Protein AF-A0A0C3QCG3-F1 (afdb_monomer)

Mean predicted aligned error: 10.26 Å

InterPro domains:
  IPR019510 A-kinase anchor protein 7-like, phosphoesterase domain [PF10469] (28-187)

Nearest PDB structures (foldseek):
  8tly-assembly2_B  TM=8.137E-01  e=2.589E-08  Homo sapiens
  8tly-assembly1_A  TM=7.306E-01  e=8.515E-08  Homo sapiens
  8tuk-assembly1_A  TM=8.063E-01  e=7.631E-07  Alvinella pompejana
  4qak-assembly1_A  TM=5.808E-01  e=2.080E-02  Escherichia coli K-12
  1s62-assembly1_A  TM=2.679E-01  e=7.057E+00  Escherichia coli

Radius of gyration: 29.1 Å; Cα contacts (8 Å, |Δi|>4): 253; chains: 1; bounding box: 44×45×121 Å

Structure (mmCIF, N/CA/C/O backbone):
data_AF-A0A0C3QCG3-F1
#
_entry.id   AF-A0A0C3QCG3-F1
#
loop_
_atom_site.group_PDB
_atom_site.id
_atom_site.type_symbol
_atom_site.label_atom_id
_atom_site.label_alt_id
_atom_site.label_comp_id
_atom_site.label_asym_id
_atom_site.label_entity_id
_atom_site.label_seq_id
_atom_site.pdbx_PDB_ins_code
_atom_site.Cartn_x
_atom_site.Cartn_y
_atom_site.Cartn_z
_atom_site.occupancy
_atom_site.B_iso_or_equiv
_atom_site.auth_seq_id
_atom_site.auth_comp_id
_atom_site.auth_asym_id
_atom_site.auth_atom_id
_atom_site.pdbx_PDB_model_num
ATOM 1 N N . THR A 1 1 ? -21.045 29.963 94.485 1.00 40.69 1 THR A N 1
ATOM 2 C CA . THR A 1 1 ? -21.169 30.897 93.345 1.00 40.69 1 THR A CA 1
ATOM 3 C C . THR A 1 1 ? -20.518 30.220 92.154 1.00 40.69 1 THR A C 1
ATOM 5 O O . THR A 1 1 ? -19.392 29.776 92.278 1.00 40.69 1 THR A O 1
ATOM 8 N N . SER A 1 2 ? -21.310 29.769 91.179 1.00 40.09 2 SER A N 1
ATOM 9 C CA . SER A 1 2 ? -21.551 30.493 89.913 1.00 40.09 2 SER A CA 1
ATOM 10 C C . SER A 1 2 ? -20.241 30.704 89.133 1.00 40.09 2 SER A C 1
ATOM 12 O O . SER A 1 2 ? -19.335 31.330 89.662 1.00 40.09 2 SER A O 1
ATOM 14 N N . GLY A 1 3 ? -20.048 30.219 87.911 1.00 34.34 3 GLY A N 1
ATOM 15 C CA . GLY A 1 3 ? -20.981 29.604 86.981 1.00 34.34 3 GLY A CA 1
ATOM 16 C C . GLY A 1 3 ? -20.254 29.142 85.715 1.00 34.34 3 GLY A C 1
ATOM 17 O O . GLY A 1 3 ? -19.099 29.492 85.473 1.00 34.34 3 GLY A O 1
ATOM 18 N N . SER A 1 4 ? -20.964 28.329 84.940 1.00 44.16 4 SER A N 1
ATOM 19 C CA . SER A 1 4 ? -20.614 27.852 83.606 1.00 44.16 4 SER A CA 1
ATOM 20 C C . SER A 1 4 ? -20.342 28.996 82.624 1.00 44.16 4 SER A C 1
ATOM 22 O O . SER A 1 4 ? -21.014 30.027 82.663 1.00 44.16 4 SER A O 1
ATOM 24 N N . ARG A 1 5 ? -19.426 28.776 81.675 1.00 39.00 5 ARG A N 1
ATOM 25 C CA . ARG A 1 5 ? -19.416 29.490 80.392 1.00 39.00 5 ARG A CA 1
ATOM 26 C C . ARG A 1 5 ? -19.288 28.494 79.250 1.00 39.00 5 ARG A C 1
ATOM 28 O O . ARG A 1 5 ? -18.280 27.811 79.116 1.00 39.00 5 ARG A O 1
ATOM 35 N N . GLU A 1 6 ? -20.353 28.454 78.466 1.00 40.22 6 GLU A N 1
ATOM 36 C CA . GLU A 1 6 ? -20.470 27.820 77.163 1.00 40.22 6 GLU A CA 1
ATOM 37 C C . GLU A 1 6 ? -20.230 28.860 76.057 1.00 40.22 6 GLU A C 1
ATOM 39 O O . GLU A 1 6 ? -20.550 30.037 76.224 1.00 40.22 6 GLU A O 1
ATOM 44 N N . ALA A 1 7 ? -19.731 28.342 74.933 1.00 43.06 7 ALA A N 1
ATOM 45 C CA . ALA A 1 7 ? -19.898 28.783 73.548 1.00 43.06 7 ALA A CA 1
ATOM 46 C C . ALA A 1 7 ? -19.377 30.163 73.094 1.00 43.06 7 ALA A C 1
ATOM 48 O O . ALA A 1 7 ? -19.953 31.205 73.394 1.00 43.06 7 ALA A O 1
ATOM 49 N N . THR A 1 8 ? -18.406 30.143 72.168 1.00 35.94 8 THR A N 1
ATOM 50 C CA . THR A 1 8 ? -18.450 30.979 70.948 1.00 35.94 8 THR A CA 1
ATOM 51 C C . THR A 1 8 ? -17.684 30.298 69.789 1.00 35.94 8 THR A C 1
ATOM 53 O O . THR A 1 8 ? -16.463 30.215 69.811 1.00 35.94 8 THR A O 1
ATOM 56 N N . THR A 1 9 ? -18.459 29.755 68.843 1.00 36.94 9 THR A N 1
ATOM 57 C CA . THR A 1 9 ? -18.320 29.739 67.363 1.00 36.94 9 THR A CA 1
ATOM 58 C C . THR A 1 9 ? -16.957 29.472 66.682 1.00 36.94 9 THR A C 1
ATOM 60 O O . THR A 1 9 ? -16.048 30.288 66.811 1.00 36.94 9 THR A O 1
ATOM 63 N N . PRO A 1 10 ? -16.836 28.440 65.815 1.00 39.56 10 PRO A N 1
ATOM 64 C CA . PRO A 1 10 ? -15.807 28.379 64.778 1.00 39.56 10 PRO A CA 1
ATOM 65 C C . PRO A 1 10 ? -16.270 29.022 63.458 1.00 39.56 10 PRO A C 1
ATOM 67 O O . PRO A 1 10 ? -17.422 28.884 63.046 1.00 39.56 10 PRO A O 1
ATOM 70 N N . SER A 1 11 ? -15.331 29.725 62.828 1.00 40.41 11 SER A N 1
ATOM 71 C CA . SER A 1 11 ? -15.446 30.478 61.580 1.00 40.41 11 SER A CA 1
ATOM 72 C C . SER A 1 11 ? -15.878 29.653 60.366 1.00 40.41 11 SER A C 1
ATOM 74 O O . SER A 1 11 ? -15.433 28.529 60.148 1.00 40.41 11 SER A O 1
ATOM 76 N N . GLU A 1 12 ? -16.695 30.297 59.540 1.00 47.44 12 GLU A N 1
ATOM 77 C CA . GLU A 1 12 ? -17.121 29.905 58.201 1.00 47.44 12 GLU A CA 1
ATOM 78 C C . GLU A 1 12 ? -15.958 30.101 57.207 1.00 47.44 12 GLU A C 1
ATOM 80 O O . GLU A 1 12 ? -15.736 31.192 56.683 1.00 47.44 12 GLU A O 1
ATOM 85 N N . GLU A 1 13 ? -15.163 29.051 56.978 1.00 43.03 13 GLU A N 1
ATOM 86 C CA . GLU A 1 13 ? -14.217 28.999 55.858 1.00 43.03 13 GLU A CA 1
ATOM 87 C C . GLU A 1 13 ? -14.967 28.622 54.576 1.00 43.03 13 GLU A C 1
ATOM 89 O O . GLU A 1 13 ? -15.302 27.463 54.324 1.00 43.03 13 GLU A O 1
ATOM 94 N N . ALA A 1 14 ? -15.220 29.634 53.748 1.00 41.47 14 ALA A N 1
ATOM 95 C CA . ALA A 1 14 ? -15.659 29.474 52.374 1.00 41.47 14 ALA A CA 1
ATOM 96 C C . ALA A 1 14 ? -14.600 28.694 51.571 1.00 41.47 14 ALA A C 1
ATOM 98 O O . ALA A 1 14 ? -13.576 29.236 51.152 1.00 41.47 14 ALA A O 1
ATOM 99 N N . GLN A 1 15 ? -14.856 27.405 51.340 1.00 43.69 15 GLN A N 1
ATOM 100 C CA . GLN A 1 15 ? -14.102 26.597 50.388 1.00 43.69 15 GLN A CA 1
ATOM 101 C C . GLN A 1 15 ? -14.408 27.070 48.961 1.00 43.69 15 GLN A C 1
ATOM 103 O O . GLN A 1 15 ? -15.430 26.726 48.369 1.00 43.69 15 GLN A O 1
ATOM 108 N N . LEU A 1 16 ? -13.492 27.857 48.398 1.00 42.12 16 LEU A N 1
ATOM 109 C CA . LEU A 1 16 ? -13.396 28.108 46.962 1.00 42.12 16 LEU A CA 1
ATOM 110 C C . LEU A 1 16 ? -13.137 26.773 46.243 1.00 42.12 16 LEU A C 1
ATOM 112 O O . LEU A 1 16 ? -12.014 26.269 46.232 1.00 42.12 16 LEU A O 1
ATOM 116 N N . GLN A 1 17 ? -14.177 26.189 45.643 1.00 43.94 17 GLN A N 1
ATOM 117 C CA . GLN A 1 17 ? -14.027 25.094 44.684 1.00 43.94 17 GLN A CA 1
ATOM 118 C C . GLN A 1 17 ? -13.246 25.604 43.469 1.00 43.94 17 GLN A C 1
ATOM 120 O O . GLN A 1 17 ? -13.729 26.438 42.702 1.00 43.94 17 GLN A O 1
ATOM 125 N N . ALA A 1 18 ? -12.025 25.100 43.297 1.00 50.41 18 ALA A N 1
ATOM 126 C CA . ALA A 1 18 ? -11.271 25.287 42.068 1.00 50.41 18 ALA A CA 1
ATOM 127 C C . ALA A 1 18 ? -12.040 24.659 40.885 1.00 50.41 18 ALA A C 1
ATOM 129 O O . ALA A 1 18 ? -12.606 23.571 41.043 1.00 50.41 18 ALA A O 1
ATOM 130 N N . PRO A 1 19 ? -12.070 25.305 39.704 1.00 49.41 19 PRO A N 1
ATOM 131 C CA . PRO A 1 19 ? -12.713 24.740 38.527 1.00 49.41 19 PRO A CA 1
ATOM 132 C C . PRO A 1 19 ? -12.048 23.410 38.167 1.00 49.41 19 PRO A C 1
ATOM 134 O O . PRO A 1 19 ? -10.821 23.307 38.104 1.00 49.41 19 PRO A O 1
ATOM 137 N N . SER A 1 20 ? -12.869 22.380 37.954 1.00 47.97 20 SER A N 1
ATOM 138 C CA . SER A 1 20 ? -12.399 21.071 37.511 1.00 47.97 20 SER A CA 1
ATOM 139 C C . SER A 1 20 ? -11.577 21.215 36.223 1.00 47.97 20 SER A C 1
ATOM 141 O O . SER A 1 20 ? -11.945 22.014 35.356 1.00 47.97 20 SER A O 1
ATOM 143 N N . PRO A 1 21 ? -10.469 20.466 36.073 1.00 59.53 21 PRO A N 1
ATOM 144 C CA . PRO A 1 21 ? -9.679 20.506 34.852 1.00 59.53 21 PRO A CA 1
ATOM 145 C C . PRO A 1 21 ? -10.558 20.131 33.646 1.00 59.53 21 PRO A C 1
ATOM 147 O O . PRO A 1 21 ? -11.439 19.274 33.782 1.00 59.53 21 PRO A O 1
ATOM 150 N N . PRO A 1 22 ? -10.348 20.756 32.472 1.00 57.50 22 PRO A N 1
ATOM 151 C CA . PRO A 1 22 ? -11.114 20.439 31.276 1.00 57.50 22 PRO A CA 1
ATOM 152 C C . PRO A 1 22 ? -10.993 18.945 30.978 1.00 57.50 22 PRO A C 1
ATOM 154 O O . PRO A 1 22 ? -9.891 18.393 30.988 1.00 57.50 22 PRO A O 1
ATOM 157 N N . ALA A 1 23 ? -12.137 18.296 30.748 1.00 56.62 23 ALA A N 1
ATOM 158 C CA . ALA A 1 23 ? -12.196 16.882 30.414 1.00 56.62 23 ALA A CA 1
ATOM 159 C C . ALA A 1 23 ? -11.268 16.609 29.225 1.00 56.62 23 ALA A C 1
ATOM 161 O O . ALA A 1 23 ? -11.455 17.158 28.137 1.00 56.62 23 ALA A O 1
ATOM 162 N N . THR A 1 24 ? -10.242 15.787 29.447 1.00 56.19 24 THR A N 1
ATOM 163 C CA . THR A 1 24 ? -9.362 15.315 28.382 1.00 56.19 24 THR A CA 1
ATOM 164 C C . THR A 1 24 ? -10.242 14.690 27.300 1.00 56.19 24 THR A C 1
ATOM 166 O O . THR A 1 24 ? -11.077 13.846 27.642 1.00 56.19 24 THR A O 1
ATOM 169 N N . PRO A 1 25 ? -10.102 15.077 26.018 1.00 60.16 25 PRO A N 1
ATOM 170 C CA . PRO A 1 25 ? -10.882 14.455 24.959 1.00 60.16 25 PRO A CA 1
ATOM 171 C C . PRO A 1 25 ? -10.676 12.934 25.018 1.00 60.16 25 PRO A C 1
ATOM 173 O O . PRO A 1 25 ? -9.547 12.487 25.262 1.00 60.16 25 PRO A O 1
ATOM 176 N N . PRO A 1 26 ? -11.744 12.134 24.853 1.00 61.47 26 PRO A N 1
ATOM 177 C CA . PRO A 1 26 ? -11.656 10.688 24.987 1.00 61.47 26 PRO A CA 1
ATOM 178 C C . PRO A 1 26 ? -10.590 10.151 24.030 1.00 61.47 26 PRO A C 1
ATOM 180 O O . PRO A 1 26 ? -10.603 10.442 22.830 1.00 61.47 26 PRO A O 1
ATOM 183 N N . LYS A 1 27 ? -9.623 9.405 24.578 1.00 78.81 27 LYS A N 1
ATOM 184 C CA . LYS A 1 27 ? -8.594 8.742 23.776 1.00 78.81 27 LYS A CA 1
ATOM 185 C C . LYS A 1 27 ? -9.286 7.707 22.901 1.00 78.81 27 LYS A C 1
ATOM 187 O O . LYS A 1 27 ? -9.839 6.749 23.427 1.00 78.81 27 LYS A O 1
ATOM 192 N N . LYS A 1 28 ? -9.210 7.904 21.588 1.00 89.31 28 LYS A N 1
ATOM 193 C CA . LYS A 1 28 ? -9.639 6.917 20.598 1.00 89.31 28 LYS A CA 1
ATOM 194 C C . LYS A 1 28 ? -8.962 5.575 20.870 1.00 89.31 28 LYS A C 1
ATOM 196 O O . LYS A 1 28 ? -7.750 5.525 21.091 1.00 89.31 28 LYS A O 1
ATOM 201 N N . THR A 1 29 ? -9.743 4.506 20.864 1.00 94.19 29 THR A N 1
ATOM 202 C CA . THR A 1 29 ? -9.302 3.146 21.185 1.00 94.19 29 THR A CA 1
ATOM 203 C C . THR A 1 29 ? -9.235 2.267 19.938 1.00 94.19 29 THR A C 1
ATOM 205 O O . THR A 1 29 ? -9.851 2.552 18.911 1.00 94.19 29 THR A O 1
ATOM 208 N N . VAL A 1 30 ? -8.487 1.163 20.031 1.00 95.12 30 VAL A N 1
ATOM 209 C CA . VAL A 1 30 ? -8.435 0.136 18.976 1.00 95.12 30 VAL A CA 1
ATOM 210 C C . VAL A 1 30 ? -9.816 -0.488 18.756 1.00 95.12 30 VAL A C 1
ATOM 212 O O . VAL A 1 30 ? -10.204 -0.711 17.614 1.00 95.12 30 VAL A O 1
ATOM 215 N N . THR A 1 31 ? -10.576 -0.713 19.831 1.00 96.62 31 THR A N 1
ATOM 216 C CA . THR A 1 31 ? -11.937 -1.261 19.765 1.00 96.62 31 THR A CA 1
ATOM 217 C C . THR A 1 31 ? -12.860 -0.371 18.939 1.00 96.62 31 THR A C 1
ATOM 219 O O . THR A 1 31 ? -13.453 -0.852 17.982 1.00 96.62 31 THR A O 1
ATOM 222 N N . GLU A 1 32 ? -12.904 0.935 19.220 1.00 97.31 32 GLU A N 1
ATOM 223 C CA . GLU A 1 32 ? -13.728 1.878 18.447 1.00 97.31 32 GLU A CA 1
ATOM 224 C C . GLU A 1 32 ? -13.299 1.941 16.969 1.00 97.31 32 GLU A C 1
ATOM 226 O O . GLU A 1 32 ? -14.133 2.093 16.077 1.00 97.31 32 GLU A O 1
ATOM 231 N N . ALA A 1 33 ? -11.997 1.814 16.681 1.00 97.50 33 ALA A N 1
ATOM 232 C CA . ALA A 1 33 ? -11.495 1.779 15.308 1.00 97.50 33 ALA A CA 1
ATOM 233 C C . ALA A 1 33 ? -11.947 0.510 14.562 1.00 97.50 33 ALA A C 1
ATOM 235 O O . ALA A 1 33 ? -12.303 0.578 13.384 1.00 97.50 33 ALA A O 1
ATOM 236 N N . LEU A 1 34 ? -11.953 -0.644 15.237 1.00 97.88 34 LEU A N 1
ATOM 237 C CA . LEU A 1 34 ? -12.459 -1.900 14.677 1.00 97.88 34 LEU A CA 1
ATOM 238 C C . LEU A 1 34 ? -13.971 -1.870 14.483 1.00 97.88 34 LEU A C 1
ATOM 240 O O . LEU A 1 34 ? -14.454 -2.367 13.469 1.00 97.88 34 LEU A O 1
ATOM 244 N N . GLU A 1 35 ? -14.717 -1.298 15.426 1.00 97.94 35 GLU A N 1
ATOM 245 C CA . GLU A 1 35 ? -16.164 -1.107 15.300 1.00 97.94 35 GLU A CA 1
ATOM 246 C C . GLU A 1 35 ? -16.488 -0.226 14.091 1.00 97.94 35 GLU A C 1
ATOM 248 O O . GLU A 1 35 ? -17.324 -0.603 13.267 1.00 97.94 35 GLU A O 1
ATOM 253 N N . LEU A 1 36 ? -15.759 0.885 13.916 1.00 98.44 36 LEU A N 1
ATOM 254 C CA . LEU A 1 36 ? -15.882 1.726 12.728 1.00 98.44 36 LEU A CA 1
ATOM 255 C C . LEU A 1 36 ? -15.578 0.931 11.458 1.00 98.44 36 LEU A C 1
ATOM 257 O O . LEU A 1 36 ? -16.409 0.925 10.556 1.00 98.44 36 LEU A O 1
ATOM 261 N N . LEU A 1 37 ? -14.450 0.219 11.387 1.00 98.12 37 LEU A N 1
ATOM 262 C CA . LEU A 1 37 ? -14.107 -0.584 10.210 1.00 98.12 37 LEU A CA 1
ATOM 263 C C . LEU A 1 37 ? -15.185 -1.630 9.882 1.00 98.12 37 LEU A C 1
ATOM 265 O O . LEU A 1 37 ? -15.561 -1.777 8.722 1.00 98.12 37 LEU A O 1
ATOM 269 N N . ASN A 1 38 ? -15.719 -2.319 10.894 1.00 98.00 38 ASN A N 1
ATOM 270 C CA . ASN A 1 38 ? -16.808 -3.283 10.724 1.00 98.00 38 ASN A CA 1
ATOM 271 C C . ASN A 1 38 ? -18.095 -2.619 10.224 1.00 98.00 38 ASN A C 1
ATOM 273 O O . ASN A 1 38 ? -18.755 -3.170 9.346 1.00 98.00 38 ASN A O 1
ATOM 277 N N . SER A 1 39 ? -18.432 -1.428 10.726 1.00 98.19 39 SER A N 1
ATOM 278 C CA . SER A 1 39 ? -19.618 -0.687 10.276 1.00 98.19 39 SER A CA 1
ATOM 279 C C . SER A 1 39 ? -19.561 -0.278 8.802 1.00 98.19 39 SER A C 1
ATOM 281 O O . SER A 1 39 ? -20.606 -0.147 8.173 1.00 98.19 39 SER A O 1
ATOM 283 N N . LEU A 1 40 ? -18.358 -0.133 8.229 1.00 98.31 40 LEU A N 1
ATOM 284 C CA . LEU A 1 40 ? -18.171 0.197 6.812 1.00 98.31 40 LEU A CA 1
ATOM 285 C C . LEU A 1 40 ? -18.322 -1.020 5.895 1.00 98.31 40 LEU A C 1
ATOM 287 O O . LEU A 1 40 ? -18.426 -0.858 4.682 1.00 98.31 40 LEU A O 1
ATOM 291 N N . ARG A 1 41 ? -18.343 -2.241 6.446 1.00 96.56 41 ARG A N 1
ATOM 292 C CA . ARG A 1 41 ? -18.360 -3.478 5.656 1.00 96.56 41 ARG A CA 1
ATOM 293 C C . ARG A 1 41 ? -19.489 -3.525 4.614 1.00 96.56 41 ARG A C 1
ATOM 295 O O . ARG A 1 41 ? -19.173 -3.884 3.486 1.00 96.56 41 ARG A O 1
ATOM 302 N N . PRO A 1 42 ? -20.753 -3.154 4.905 1.00 96.75 42 PRO A N 1
ATOM 303 C CA . PRO A 1 42 ? -21.815 -3.190 3.896 1.00 96.75 42 PRO A CA 1
ATOM 304 C C . PRO A 1 42 ? -21.542 -2.273 2.696 1.00 96.75 42 PRO A C 1
ATOM 306 O O . PRO A 1 42 ? -21.774 -2.660 1.557 1.00 96.75 42 PRO A O 1
ATOM 309 N N . GLU A 1 43 ? -21.006 -1.076 2.940 1.00 97.06 43 GLU A N 1
ATOM 310 C CA . GLU A 1 43 ? -20.685 -0.107 1.887 1.00 97.06 43 GLU A CA 1
ATOM 311 C C . GLU A 1 43 ? -19.447 -0.539 1.086 1.00 97.06 43 GLU A C 1
ATOM 313 O O . GLU A 1 43 ? -19.409 -0.391 -0.132 1.00 97.06 43 GLU A O 1
ATOM 318 N N . ILE A 1 44 ? -18.467 -1.163 1.750 1.00 96.06 44 ILE A N 1
ATOM 319 C CA . ILE A 1 44 ? -17.314 -1.788 1.089 1.00 96.06 44 ILE A CA 1
ATOM 320 C C . ILE A 1 44 ? -17.775 -2.927 0.175 1.00 96.06 44 ILE A C 1
ATOM 322 O O . ILE A 1 44 ? -17.368 -2.958 -0.982 1.00 96.06 44 ILE A O 1
ATOM 326 N N . MET A 1 45 ? -18.643 -3.821 0.659 1.00 94.56 45 MET A N 1
ATOM 327 C CA . MET A 1 45 ? -19.181 -4.915 -0.157 1.00 94.56 45 MET A CA 1
ATOM 328 C C . MET A 1 45 ? -19.995 -4.391 -1.339 1.00 94.56 45 MET A C 1
ATOM 330 O O . MET A 1 45 ? -19.814 -4.887 -2.439 1.00 94.56 45 MET A O 1
ATOM 334 N N . SER A 1 46 ? -20.782 -3.322 -1.166 1.00 94.62 46 SER A N 1
ATOM 335 C CA . SER A 1 46 ? -21.469 -2.682 -2.296 1.00 94.62 46 SER A CA 1
ATOM 336 C C . SER A 1 46 ? -20.495 -2.203 -3.377 1.00 94.62 46 SER A C 1
ATOM 338 O O . SER A 1 46 ? -20.793 -2.328 -4.559 1.00 94.62 46 SER A O 1
ATOM 340 N N . ILE A 1 47 ? -19.328 -1.664 -3.000 1.00 93.38 47 ILE A N 1
ATOM 341 C CA . ILE A 1 47 ? -18.316 -1.236 -3.978 1.00 93.38 47 ILE A CA 1
ATOM 342 C C . ILE A 1 47 ? -17.729 -2.445 -4.714 1.00 93.38 47 ILE A C 1
ATOM 344 O O . ILE A 1 47 ? -17.466 -2.353 -5.912 1.00 93.38 47 ILE A O 1
ATOM 348 N N . ILE A 1 48 ? -17.504 -3.550 -4.001 1.00 91.44 48 ILE A N 1
ATOM 349 C CA . ILE A 1 48 ? -17.005 -4.806 -4.571 1.00 91.44 48 ILE A CA 1
ATOM 350 C C . ILE A 1 48 ? -18.047 -5.357 -5.547 1.00 91.44 48 ILE A C 1
ATOM 352 O O . ILE A 1 48 ? -17.748 -5.480 -6.725 1.00 91.44 48 ILE A O 1
ATOM 356 N N . ASP A 1 49 ? -19.296 -5.541 -5.123 1.00 90.31 49 ASP A N 1
ATOM 357 C CA . ASP A 1 49 ? -20.380 -6.066 -5.963 1.00 90.31 49 ASP A CA 1
ATOM 358 C C . ASP A 1 49 ? -20.590 -5.251 -7.256 1.00 90.31 49 ASP A C 1
ATOM 360 O O . ASP A 1 49 ? -20.821 -5.825 -8.320 1.00 90.31 49 ASP A O 1
ATOM 364 N N . ASP A 1 50 ? -20.446 -3.921 -7.194 1.00 86.69 50 ASP A N 1
ATOM 365 C CA . ASP A 1 50 ? -20.536 -3.029 -8.362 1.00 86.69 50 ASP A CA 1
ATOM 366 C C . ASP A 1 50 ? -19.421 -3.257 -9.399 1.00 86.69 50 ASP A C 1
ATOM 368 O O . ASP A 1 50 ? -19.574 -2.917 -10.575 1.00 86.69 50 ASP A O 1
ATOM 372 N N . THR A 1 51 ? -18.257 -3.733 -8.958 1.00 78.88 51 THR A N 1
ATOM 373 C CA . THR A 1 51 ? -17.012 -3.738 -9.744 1.00 78.88 51 THR A CA 1
ATOM 374 C C . THR A 1 51 ? -16.448 -5.134 -10.009 1.00 78.88 51 THR A C 1
ATOM 376 O O . THR A 1 51 ? -15.639 -5.282 -10.924 1.00 78.88 51 THR A O 1
ATOM 379 N N . GLY A 1 52 ? -16.895 -6.146 -9.262 1.00 80.06 52 GLY A N 1
ATOM 380 C CA . GLY A 1 52 ? -16.329 -7.492 -9.226 1.00 80.06 52 GLY A CA 1
ATOM 381 C C . GLY A 1 52 ? -15.276 -7.653 -8.124 1.00 8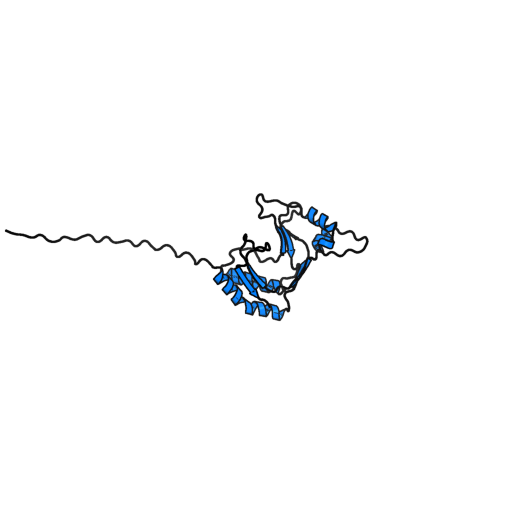0.06 52 GLY A C 1
ATOM 382 O O . GLY A 1 52 ?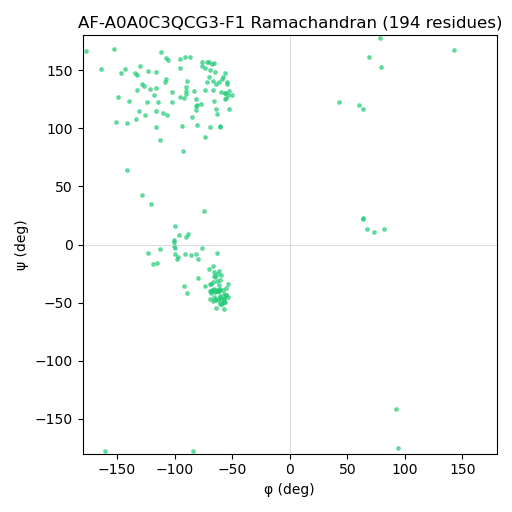 -15.420 -7.134 -7.021 1.00 80.06 52 GLY A O 1
ATOM 383 N N . ASP A 1 53 ? -14.203 -8.388 -8.411 1.00 70.56 53 ASP A N 1
ATOM 384 C CA . ASP A 1 53 ? -13.113 -8.622 -7.460 1.00 70.56 53 ASP A CA 1
ATOM 385 C C . ASP A 1 53 ? -12.176 -7.407 -7.306 1.00 70.56 53 ASP A C 1
ATOM 387 O O . ASP A 1 53 ? -12.040 -6.560 -8.193 1.00 70.56 53 ASP A O 1
ATOM 391 N N . ILE A 1 54 ? -11.477 -7.332 -6.165 1.00 86.81 54 ILE A N 1
ATOM 392 C CA . ILE A 1 54 ? -10.424 -6.333 -5.928 1.00 86.81 54 ILE A CA 1
ATOM 393 C C . ILE A 1 54 ? -9.072 -6.923 -6.335 1.00 86.81 54 ILE A C 1
ATOM 395 O O . ILE A 1 54 ? -8.291 -7.358 -5.485 1.00 86.81 54 ILE A O 1
ATOM 399 N N . ASP A 1 55 ? -8.793 -6.900 -7.631 1.00 88.56 55 ASP A N 1
ATOM 400 C CA . ASP A 1 55 ? -7.492 -7.273 -8.178 1.00 88.56 55 ASP A CA 1
ATOM 401 C C . ASP A 1 55 ? -6.576 -6.053 -8.301 1.00 88.56 55 ASP A C 1
ATOM 403 O O . ASP A 1 55 ? -6.919 -5.025 -8.892 1.00 88.56 55 ASP A O 1
ATOM 407 N N . VAL A 1 56 ? -5.389 -6.157 -7.705 1.00 90.44 56 VAL A N 1
ATOM 408 C CA . VAL A 1 56 ? -4.438 -5.052 -7.591 1.00 90.44 56 VAL A CA 1
ATOM 409 C C . VAL A 1 56 ? -3.170 -5.381 -8.371 1.00 90.44 56 VAL A C 1
ATOM 411 O O . VAL A 1 56 ? -2.333 -6.130 -7.858 1.00 90.44 56 VAL A O 1
ATOM 414 N N . PRO A 1 57 ? -2.988 -4.831 -9.584 1.00 91.00 57 PRO A N 1
ATOM 415 C CA . PRO A 1 57 ? -1.716 -4.945 -10.286 1.00 91.00 57 PRO A CA 1
ATOM 416 C C . PRO A 1 57 ? -0.645 -4.158 -9.525 1.00 91.00 57 PRO A C 1
ATOM 418 O O . PRO A 1 57 ? -0.917 -3.077 -9.012 1.00 91.00 57 PRO A O 1
ATOM 421 N N . LEU A 1 58 ? 0.577 -4.668 -9.437 1.00 92.31 58 LEU A N 1
ATOM 422 C CA . LEU A 1 58 ? 1.718 -3.941 -8.884 1.00 92.31 58 LEU A CA 1
ATOM 423 C C . LEU A 1 58 ? 2.715 -3.673 -10.005 1.00 92.31 58 LEU A C 1
ATOM 425 O O . LEU A 1 58 ? 3.596 -4.483 -10.275 1.00 92.31 58 LEU A O 1
ATOM 429 N N . THR A 1 59 ? 2.551 -2.529 -10.668 1.00 91.00 59 THR A N 1
ATOM 430 C CA . THR A 1 59 ? 3.287 -2.195 -11.894 1.00 91.00 59 THR A CA 1
ATOM 431 C C . THR A 1 59 ? 4.067 -0.895 -11.769 1.00 91.00 59 THR A C 1
ATOM 433 O O . THR A 1 59 ? 3.637 0.050 -11.095 1.00 91.00 59 THR A O 1
ATOM 436 N N . GLY A 1 60 ? 5.182 -0.824 -12.486 1.00 88.62 60 GLY A N 1
ATOM 437 C CA . GLY A 1 60 ? 6.116 0.286 -12.497 1.00 88.62 60 GLY A CA 1
ATOM 438 C C . GLY A 1 60 ? 6.872 0.439 -11.180 1.00 88.62 60 GLY A C 1
ATOM 439 O O . GLY A 1 60 ? 6.469 -0.036 -10.112 1.00 88.62 60 GLY A O 1
ATOM 440 N N . LEU A 1 61 ? 7.982 1.162 -11.253 1.00 90.44 61 LEU A N 1
ATOM 441 C CA . LEU A 1 61 ? 8.793 1.555 -10.113 1.00 90.44 61 LEU A CA 1
ATOM 442 C C . LEU A 1 61 ? 8.889 3.071 -10.048 1.00 90.44 61 LEU A C 1
ATOM 444 O O . LEU A 1 61 ? 9.135 3.758 -11.036 1.00 90.44 61 LEU A O 1
ATOM 448 N N . LYS A 1 62 ? 8.691 3.601 -8.845 1.00 88.00 62 LYS A N 1
ATOM 449 C CA . LYS A 1 62 ? 8.708 5.034 -8.571 1.00 88.00 62 LYS A CA 1
ATOM 450 C C . LYS A 1 62 ? 9.525 5.314 -7.324 1.00 88.00 62 LYS A C 1
ATOM 452 O O . LYS A 1 62 ? 9.540 4.535 -6.369 1.00 88.00 62 LYS A O 1
ATOM 457 N N . ILE A 1 63 ? 10.174 6.468 -7.321 1.00 85.50 63 ILE A N 1
ATOM 458 C CA . ILE A 1 63 ? 10.893 6.990 -6.163 1.00 85.50 63 ILE A CA 1
ATOM 459 C C . ILE A 1 63 ? 10.117 8.130 -5.517 1.00 85.50 63 ILE A C 1
ATOM 461 O O . ILE A 1 63 ? 9.231 8.734 -6.120 1.00 85.50 63 ILE A O 1
ATOM 465 N N . MET A 1 64 ? 10.417 8.398 -4.251 1.00 73.62 64 MET A N 1
ATOM 466 C CA . MET A 1 64 ? 10.004 9.636 -3.599 1.00 73.62 64 MET A CA 1
ATOM 467 C C . MET A 1 64 ? 11.156 10.643 -3.686 1.00 73.62 64 MET A C 1
ATOM 469 O O . MET A 1 64 ? 12.241 10.327 -3.197 1.00 73.62 64 MET A O 1
ATOM 473 N N . TYR A 1 65 ? 10.861 11.842 -4.204 1.00 68.38 65 TYR A N 1
ATOM 474 C CA . TYR A 1 65 ? 11.780 12.962 -4.482 1.00 68.38 65 TYR A CA 1
ATOM 475 C C . TYR A 1 65 ? 12.606 12.824 -5.772 1.00 68.38 65 TYR A C 1
ATOM 477 O O . TYR A 1 65 ? 12.877 11.719 -6.229 1.00 68.38 65 TYR A O 1
ATOM 485 N N . ASP A 1 66 ? 12.987 13.972 -6.340 1.00 67.69 66 ASP A N 1
ATOM 486 C CA . ASP A 1 66 ? 13.460 14.087 -7.729 1.00 67.69 66 ASP A CA 1
ATOM 487 C C . ASP A 1 66 ? 14.935 13.713 -7.939 1.00 67.69 66 ASP A C 1
ATOM 489 O O . ASP A 1 66 ? 15.375 13.640 -9.082 1.00 67.69 66 ASP A O 1
ATOM 493 N N . ASN A 1 67 ? 15.713 13.476 -6.871 1.00 84.75 67 ASN A N 1
ATOM 494 C CA . ASN A 1 67 ? 17.090 12.996 -7.007 1.00 84.75 67 ASN A CA 1
ATOM 495 C C . ASN A 1 67 ? 17.126 11.456 -6.929 1.00 84.75 67 ASN A C 1
ATOM 497 O O . ASN A 1 67 ? 17.061 10.911 -5.820 1.00 84.75 67 ASN A O 1
ATOM 501 N N . PRO A 1 68 ? 17.253 10.741 -8.063 1.00 85.00 68 PRO A N 1
ATOM 502 C CA . PRO A 1 68 ? 17.286 9.283 -8.074 1.00 85.00 68 PRO A CA 1
ATOM 503 C C . PRO A 1 68 ? 18.514 8.706 -7.371 1.00 85.00 68 PRO A C 1
ATOM 505 O O . PRO A 1 68 ? 18.434 7.591 -6.865 1.00 85.00 68 PRO A O 1
ATOM 508 N N . ASP A 1 69 ? 19.615 9.447 -7.256 1.00 89.69 69 ASP A N 1
ATOM 509 C CA . ASP A 1 69 ? 20.820 8.969 -6.572 1.00 89.69 69 ASP A CA 1
ATOM 510 C C . ASP A 1 69 ? 20.799 9.192 -5.054 1.00 89.69 69 ASP A C 1
ATOM 512 O O . ASP A 1 69 ? 21.620 8.634 -4.326 1.00 89.69 69 ASP A O 1
ATOM 516 N N . GLU A 1 70 ? 19.810 9.938 -4.558 1.00 89.81 70 GLU A N 1
ATOM 517 C CA . GLU A 1 70 ? 19.606 10.215 -3.135 1.00 89.81 70 GLU A CA 1
ATOM 518 C C . GLU A 1 70 ? 18.171 9.893 -2.692 1.00 89.81 70 GLU A C 1
ATOM 520 O O . GLU A 1 70 ? 17.531 10.623 -1.925 1.00 89.81 70 GLU A O 1
ATOM 525 N N . ALA A 1 71 ? 17.654 8.762 -3.167 1.00 91.31 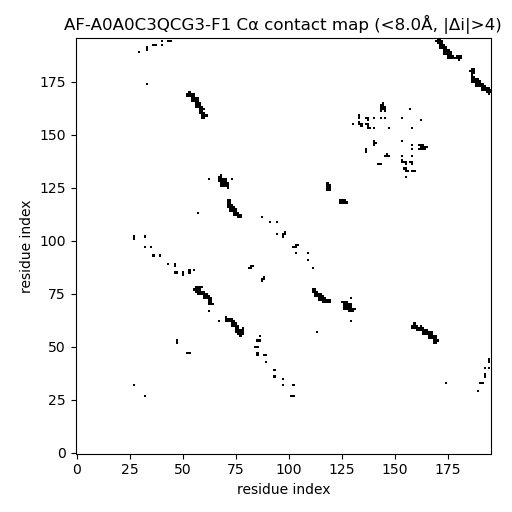71 ALA A N 1
ATOM 526 C CA . ALA A 1 71 ? 16.321 8.301 -2.831 1.00 91.31 71 ALA A CA 1
ATOM 527 C C . ALA A 1 71 ? 16.265 7.705 -1.414 1.00 91.31 71 ALA A C 1
ATOM 529 O O . ALA A 1 71 ? 17.235 7.179 -0.864 1.00 91.31 71 ALA A O 1
ATOM 530 N N . TYR A 1 72 ? 15.076 7.764 -0.811 1.00 91.69 72 TYR A N 1
ATOM 531 C CA . TYR A 1 72 ? 14.793 7.137 0.490 1.00 91.69 72 TYR A CA 1
ATOM 532 C C . TYR A 1 72 ? 13.630 6.159 0.448 1.00 91.69 72 TYR A C 1
ATOM 534 O O . TYR A 1 72 ? 13.341 5.487 1.440 1.00 91.69 72 TYR A O 1
ATOM 542 N N . MET A 1 73 ? 12.933 6.108 -0.682 1.00 92.00 73 MET A N 1
ATOM 543 C CA . MET A 1 73 ? 11.774 5.262 -0.862 1.00 92.00 73 MET A CA 1
ATOM 544 C C . MET A 1 73 ? 11.661 4.841 -2.315 1.00 92.00 73 MET A C 1
ATOM 546 O O . MET A 1 73 ? 11.648 5.697 -3.196 1.00 92.00 73 MET A O 1
ATOM 550 N N . LEU A 1 74 ? 11.559 3.533 -2.520 1.00 92.62 74 LEU A N 1
ATOM 551 C CA . 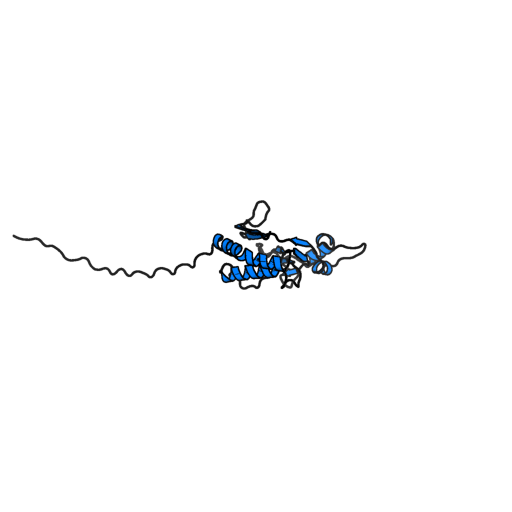LEU A 1 74 ? 11.255 2.894 -3.791 1.00 92.62 74 LEU A CA 1
ATOM 552 C C . LEU A 1 74 ? 9.940 2.150 -3.600 1.00 92.62 74 LEU A C 1
ATOM 554 O O . LEU A 1 74 ? 9.778 1.404 -2.628 1.00 92.62 74 LEU A O 1
ATOM 558 N N . TRP A 1 75 ? 8.993 2.381 -4.492 1.00 93.19 75 TRP A N 1
ATOM 559 C CA . TRP A 1 75 ? 7.660 1.820 -4.382 1.00 93.19 75 TRP A CA 1
ATOM 560 C C . TRP A 1 75 ? 7.110 1.453 -5.755 1.00 93.19 75 TRP A C 1
ATOM 562 O O . TRP A 1 75 ? 7.442 2.071 -6.764 1.00 93.19 75 TRP A O 1
ATOM 572 N N . THR A 1 76 ? 6.252 0.443 -5.759 1.00 91.88 76 THR A N 1
ATOM 573 C CA . THR A 1 76 ? 5.375 0.100 -6.878 1.00 91.88 76 THR A CA 1
ATOM 574 C C . THR A 1 76 ? 3.937 0.383 -6.465 1.00 91.88 76 THR A C 1
ATOM 576 O O . THR A 1 76 ? 3.656 0.620 -5.287 1.00 91.88 76 THR A O 1
ATOM 579 N N . GLY A 1 77 ? 3.001 0.417 -7.397 1.00 89.19 77 GLY A N 1
ATOM 580 C CA . GLY A 1 77 ? 1.627 0.723 -7.053 1.00 89.19 77 GLY A CA 1
ATOM 581 C C . GLY A 1 77 ? 0.647 0.276 -8.114 1.00 89.19 77 GLY A C 1
ATOM 582 O O . GLY A 1 77 ? 1.044 -0.291 -9.130 1.00 89.19 77 GLY A O 1
ATOM 583 N N . PRO A 1 78 ? -0.635 0.575 -7.887 1.00 85.50 78 PRO A N 1
ATOM 584 C CA . PRO A 1 78 ? -1.716 0.056 -8.701 1.00 85.50 78 PRO A CA 1
ATOM 585 C C . PRO A 1 78 ? -1.846 0.714 -10.091 1.00 85.50 78 PRO A C 1
ATOM 587 O O . PRO A 1 78 ? -2.931 0.773 -10.639 1.00 85.50 78 PRO A O 1
ATOM 590 N N . GLY A 1 79 ? -0.760 1.209 -10.693 1.00 69.50 79 GLY A N 1
ATOM 591 C CA . GLY A 1 79 ? -0.787 1.959 -11.956 1.00 69.50 79 GLY A CA 1
ATOM 592 C C . GLY A 1 79 ? -1.219 3.427 -11.791 1.00 69.50 79 GLY A C 1
ATOM 593 O O . GLY A 1 79 ? -1.470 3.901 -10.683 1.00 69.50 79 GLY A O 1
ATOM 594 N N . THR A 1 80 ? -1.232 4.200 -12.885 1.00 59.66 80 THR A N 1
ATOM 595 C CA . THR A 1 80 ? -1.476 5.662 -12.866 1.00 59.66 80 THR A CA 1
ATOM 596 C C . THR A 1 80 ? -2.937 6.093 -13.020 1.00 59.66 80 THR A C 1
ATOM 598 O O . THR A 1 80 ? -3.210 7.270 -12.824 1.00 59.66 80 THR A O 1
ATOM 601 N N . ASN A 1 81 ? -3.872 5.186 -13.324 1.00 55.12 81 ASN A N 1
ATOM 602 C CA . ASN A 1 81 ? -5.260 5.530 -13.684 1.00 55.12 81 ASN A CA 1
ATOM 603 C C . ASN A 1 81 ? -6.312 4.910 -12.746 1.00 55.12 81 ASN A C 1
ATOM 605 O O . ASN A 1 81 ? -7.402 4.541 -13.180 1.00 55.12 81 ASN A O 1
ATOM 609 N N . ASN A 1 82 ? -5.998 4.781 -11.457 1.00 62.22 82 ASN A N 1
ATOM 610 C CA . ASN A 1 82 ? -6.810 3.978 -10.542 1.00 62.22 82 ASN A CA 1
ATOM 611 C C . ASN A 1 82 ? -7.840 4.743 -9.714 1.00 62.22 82 ASN A C 1
ATOM 613 O O . ASN A 1 82 ? -8.502 4.123 -8.890 1.00 62.22 82 ASN A O 1
ATOM 617 N N . ASP A 1 83 ? -8.059 6.031 -9.973 1.00 62.62 83 ASP A N 1
ATOM 618 C CA . ASP A 1 83 ? -9.005 6.865 -9.213 1.00 62.62 83 ASP A CA 1
ATOM 619 C C . ASP A 1 83 ? -10.479 6.395 -9.314 1.00 62.62 83 ASP A C 1
ATOM 621 O O . ASP A 1 83 ? -11.348 6.896 -8.601 1.00 62.62 83 ASP A O 1
ATOM 625 N N . GLY A 1 84 ? -10.775 5.405 -10.166 1.00 68.56 84 GLY A N 1
ATOM 626 C CA . GLY A 1 84 ? -12.075 4.732 -10.266 1.00 68.56 84 GLY A CA 1
ATOM 627 C C . GLY A 1 84 ? -12.094 3.260 -9.835 1.00 68.56 84 GLY A C 1
ATOM 628 O O . GLY A 1 84 ? -13.169 2.663 -9.824 1.00 68.56 84 GLY A O 1
ATOM 629 N N . SER A 1 85 ? -10.950 2.660 -9.486 1.00 85.19 85 SER A N 1
ATOM 630 C CA . SER A 1 85 ? -10.899 1.239 -9.124 1.00 85.19 85 SER A CA 1
ATOM 631 C C . SER A 1 85 ? -11.546 0.976 -7.764 1.00 85.19 85 SER A C 1
ATOM 633 O O . SER A 1 85 ? -11.620 1.859 -6.902 1.00 85.19 85 SER A O 1
ATOM 635 N N . SER A 1 86 ? -11.987 -0.260 -7.540 1.00 89.75 86 SER A N 1
ATOM 636 C CA . SER A 1 86 ? -12.572 -0.710 -6.270 1.00 89.75 86 SER A CA 1
ATOM 637 C C . SER A 1 86 ? -11.615 -0.456 -5.112 1.00 89.75 86 SER A C 1
ATOM 639 O O . SER A 1 86 ? -12.018 0.097 -4.091 1.00 89.75 86 SER A O 1
ATOM 641 N N . LEU A 1 87 ? -10.321 -0.748 -5.304 1.00 91.69 87 LEU A N 1
ATOM 642 C CA . LEU A 1 87 ? -9.288 -0.478 -4.306 1.00 91.69 87 LEU A CA 1
ATOM 643 C C . LEU A 1 87 ? -9.241 1.007 -3.925 1.00 91.69 87 LEU A C 1
ATOM 645 O O . LEU A 1 87 ? -9.174 1.325 -2.736 1.00 91.69 87 LEU A O 1
ATOM 649 N N . TRP A 1 88 ? -9.274 1.917 -4.902 1.00 91.69 88 TRP A N 1
ATOM 650 C CA . TRP A 1 88 ? -9.261 3.352 -4.625 1.00 91.69 88 TRP A CA 1
ATOM 651 C C . TRP A 1 88 ? -10.531 3.806 -3.913 1.00 91.69 88 TRP A C 1
ATOM 653 O O . TRP A 1 88 ? -10.435 4.457 -2.874 1.00 91.69 88 TRP A O 1
ATOM 663 N N . ARG A 1 89 ? -11.708 3.411 -4.413 1.00 92.50 89 ARG A N 1
ATOM 664 C CA . ARG A 1 89 ? -13.010 3.749 -3.813 1.00 92.50 89 ARG A CA 1
ATOM 665 C C . ARG A 1 89 ? -13.092 3.283 -2.356 1.00 92.50 89 ARG A C 1
ATOM 667 O O . ARG A 1 89 ? -13.437 4.077 -1.484 1.00 92.50 89 ARG A O 1
ATOM 674 N N . ILE A 1 90 ? -12.699 2.039 -2.080 1.00 94.62 90 ILE A N 1
ATOM 675 C CA . ILE A 1 90 ? -12.666 1.463 -0.727 1.00 94.62 90 ILE A CA 1
ATOM 676 C C . ILE A 1 90 ? -11.649 2.195 0.150 1.00 94.62 90 ILE A C 1
ATOM 678 O O . ILE A 1 90 ? -11.968 2.597 1.269 1.00 94.62 90 ILE A O 1
ATOM 682 N N . SER A 1 91 ? -10.432 2.414 -0.354 1.00 95.12 91 SER A N 1
ATOM 683 C CA . SER A 1 91 ? -9.384 3.099 0.409 1.00 95.12 91 SER A CA 1
ATOM 684 C C . SER A 1 91 ? -9.783 4.533 0.755 1.00 95.12 91 SER A C 1
ATOM 686 O O . SER A 1 91 ? -9.534 4.987 1.871 1.00 95.12 91 SER A O 1
ATOM 688 N N . LEU A 1 92 ? -10.428 5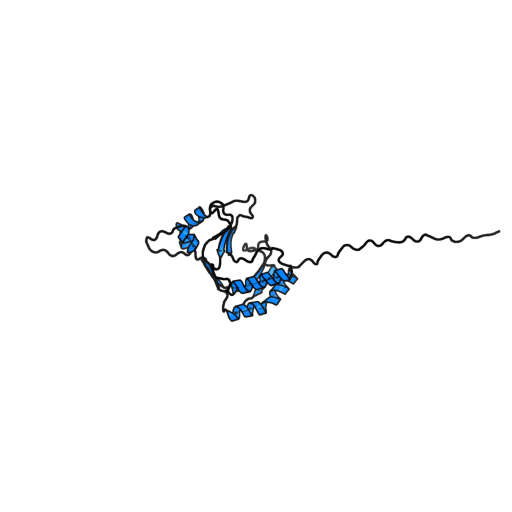.238 -0.177 1.00 95.06 92 LEU A N 1
ATOM 689 C CA . LEU A 1 92 ? -10.917 6.597 0.014 1.00 95.06 92 LEU A CA 1
ATOM 690 C C . LEU A 1 92 ? -12.079 6.642 1.011 1.00 95.06 92 LEU A C 1
ATOM 692 O O . LEU A 1 92 ? -12.085 7.513 1.881 1.00 95.06 92 LEU A O 1
ATOM 696 N N . LEU A 1 93 ? -13.014 5.690 0.935 1.00 96.81 93 LEU A N 1
ATOM 697 C CA . LEU A 1 93 ? -14.097 5.541 1.908 1.00 96.81 93 LEU A CA 1
ATOM 698 C C . LEU A 1 93 ? -13.540 5.357 3.325 1.00 96.81 93 LEU A C 1
ATOM 700 O O . LEU A 1 93 ? -13.857 6.142 4.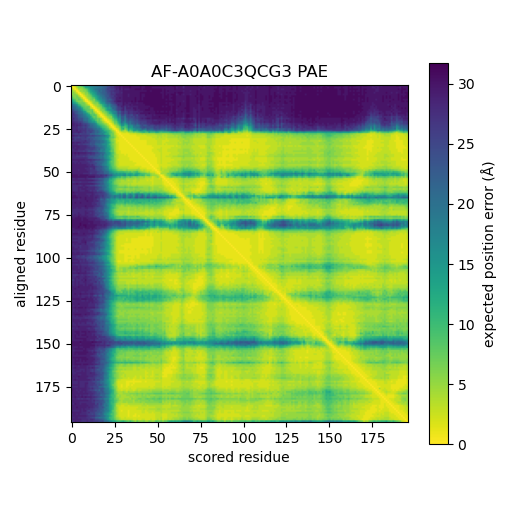220 1.00 96.81 93 LEU A O 1
ATOM 704 N N . VAL A 1 94 ? -12.668 4.362 3.520 1.00 97.50 94 VAL A N 1
ATOM 705 C CA . VAL A 1 94 ? -12.055 4.073 4.825 1.00 97.50 94 VAL A CA 1
ATOM 706 C C . VAL A 1 94 ? -11.264 5.281 5.322 1.00 97.50 94 VAL A C 1
ATOM 708 O O . VAL A 1 94 ? -11.442 5.702 6.464 1.00 97.50 94 VAL A O 1
ATOM 711 N N . PHE A 1 95 ? -10.433 5.885 4.467 1.00 97.00 95 PHE A N 1
ATOM 712 C CA . PHE A 1 95 ? -9.644 7.065 4.814 1.00 97.00 95 PHE A CA 1
ATOM 713 C C . PHE A 1 95 ? -10.523 8.226 5.291 1.00 97.00 95 PHE A C 1
ATOM 715 O O . PHE A 1 95 ? -10.262 8.793 6.354 1.00 97.00 95 PHE A O 1
ATOM 722 N N . ASN A 1 96 ? -11.576 8.562 4.543 1.00 96.94 96 ASN A N 1
ATOM 723 C CA . ASN A 1 96 ? -12.469 9.665 4.886 1.00 96.94 96 ASN A CA 1
ATOM 724 C C . ASN A 1 96 ? -13.228 9.382 6.181 1.00 96.94 96 ASN A C 1
ATOM 726 O O . ASN A 1 96 ? -13.232 10.230 7.068 1.00 96.94 96 ASN A O 1
ATOM 730 N N . LYS A 1 97 ? -13.776 8.176 6.351 1.00 98.00 97 LYS A N 1
ATOM 731 C CA . LYS A 1 97 ? -14.531 7.806 7.557 1.00 98.00 97 LYS A CA 1
ATOM 732 C C . LYS A 1 97 ? -13.657 7.787 8.807 1.00 98.00 97 LYS A C 1
ATOM 734 O O . LYS A 1 97 ? -14.051 8.313 9.846 1.00 98.00 97 LYS A O 1
ATOM 739 N N . PHE A 1 98 ? -12.434 7.271 8.706 1.00 97.38 98 PHE A N 1
ATOM 740 C CA . PHE A 1 98 ? -11.476 7.310 9.812 1.00 97.38 98 PHE A CA 1
ATOM 741 C C . PHE A 1 98 ? -10.998 8.733 10.123 1.00 97.38 98 PHE A C 1
ATOM 743 O O . PHE A 1 98 ? -10.757 9.061 11.286 1.00 97.38 98 PHE A O 1
ATOM 750 N N . LYS A 1 99 ? -10.870 9.595 9.110 1.00 96.06 99 LYS A N 1
ATOM 751 C CA . LYS A 1 99 ? -10.534 11.011 9.294 1.00 96.06 99 LYS A CA 1
ATOM 752 C C . LYS A 1 99 ? -11.680 11.787 9.948 1.00 96.06 99 LYS A C 1
ATOM 754 O O . LYS A 1 99 ? -11.437 12.480 10.931 1.00 96.06 99 LYS A O 1
ATOM 759 N N . GLU A 1 100 ? -12.912 11.616 9.468 1.00 96.25 100 GLU A N 1
ATOM 760 C CA . GLU A 1 100 ? -14.146 12.183 10.040 1.00 96.25 100 GLU A CA 1
ATOM 761 C C . GLU A 1 100 ? -14.316 11.789 11.513 1.00 96.25 100 GLU A C 1
ATOM 763 O O . GLU A 1 100 ? -14.611 12.630 12.359 1.00 96.25 100 GLU A O 1
ATOM 768 N N . ALA A 1 101 ? -14.056 10.522 11.843 1.00 96.12 101 ALA A N 1
ATOM 769 C CA . ALA A 1 101 ? -14.142 10.009 13.207 1.00 96.12 101 ALA A CA 1
ATOM 770 C C . ALA A 1 101 ? -12.954 10.404 14.111 1.00 96.12 101 ALA A C 1
ATOM 772 O O . ALA A 1 101 ? -12.952 10.069 15.301 1.00 96.12 101 ALA A O 1
ATOM 773 N N . GLY A 1 102 ? -11.949 11.109 13.580 1.00 95.44 102 GLY A N 1
ATOM 774 C CA . GLY A 1 102 ? -10.795 11.611 14.330 1.00 95.44 102 GLY A CA 1
ATOM 775 C C . GLY A 1 102 ? -9.675 10.594 14.578 1.00 95.44 102 GLY A C 1
ATOM 776 O O . GLY A 1 102 ? -8.799 10.860 15.397 1.00 95.44 102 GLY A O 1
ATOM 777 N N . PHE A 1 103 ? -9.669 9.446 13.891 1.00 94.94 103 PHE A N 1
ATOM 778 C CA . PHE A 1 103 ? -8.572 8.468 13.962 1.00 94.94 103 PHE A CA 1
ATOM 779 C C . PHE A 1 103 ? -7.372 8.863 13.091 1.00 94.94 103 PHE A C 1
ATOM 781 O O . PHE A 1 103 ? -6.234 8.518 13.407 1.00 94.94 103 PHE A O 1
ATOM 788 N N . ILE A 1 104 ? -7.602 9.602 12.000 1.00 93.88 104 ILE A N 1
ATOM 789 C CA . ILE A 1 104 ? -6.544 10.103 11.113 1.00 93.88 104 ILE A CA 1
ATOM 790 C C . ILE A 1 104 ? -6.429 11.617 11.274 1.00 93.88 104 ILE A C 1
ATOM 792 O O . ILE A 1 104 ? -7.308 12.364 10.861 1.00 93.88 104 ILE A O 1
ATOM 796 N N . MET A 1 105 ? -5.302 12.073 11.824 1.00 91.25 105 MET A N 1
ATOM 797 C CA . MET A 1 105 ? -5.022 13.504 12.019 1.00 91.25 105 MET A CA 1
ATOM 798 C C . MET A 1 105 ? -4.146 14.116 10.918 1.00 91.25 105 MET A C 1
ATOM 800 O O . MET A 1 105 ? -3.991 15.334 10.852 1.00 91.25 105 MET A O 1
ATOM 804 N N . GLN A 1 106 ? -3.532 13.293 10.063 1.00 87.81 106 GLN A N 1
ATOM 805 C CA . GLN A 1 106 ? -2.661 13.808 9.008 1.00 87.81 106 GLN A CA 1
ATOM 806 C C . GLN A 1 106 ? -3.445 14.555 7.918 1.00 87.81 106 GLN A C 1
ATOM 808 O O . GLN A 1 106 ? -4.590 14.232 7.597 1.00 87.81 106 GLN A O 1
ATOM 813 N N . THR A 1 107 ? -2.794 15.542 7.303 1.00 89.88 107 THR A N 1
ATOM 814 C CA . THR A 1 107 ? -3.398 16.414 6.283 1.00 89.88 107 THR A CA 1
ATOM 815 C C . THR A 1 107 ? -3.112 15.981 4.849 1.00 89.88 107 THR A C 1
ATOM 817 O O . THR A 1 107 ? -3.723 16.513 3.926 1.00 89.88 107 THR A O 1
ATOM 820 N N . ARG A 1 108 ? -2.198 15.026 4.643 1.00 88.88 108 ARG A N 1
ATOM 821 C CA . ARG A 1 108 ? -1.815 14.555 3.307 1.00 88.88 108 ARG A CA 1
ATOM 822 C C . ARG A 1 108 ? -2.992 13.866 2.617 1.00 88.88 108 ARG A C 1
ATOM 824 O O . ARG A 1 108 ? -3.827 1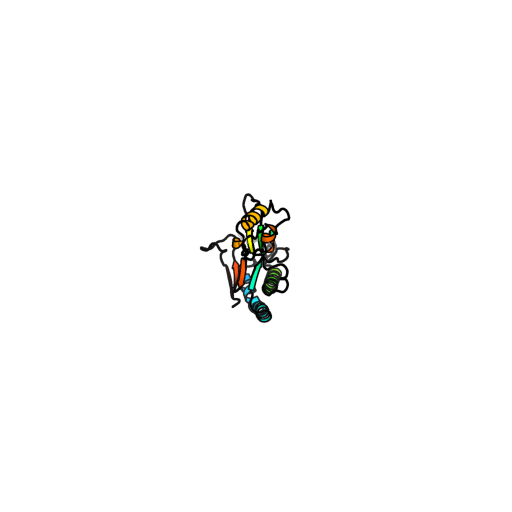3.247 3.277 1.00 88.88 108 ARG A O 1
ATOM 831 N N . HIS A 1 109 ? -3.033 13.979 1.293 1.00 88.81 109 HIS A N 1
ATOM 832 C CA . HIS A 1 109 ? -3.984 13.237 0.473 1.00 88.81 109 HIS A CA 1
ATOM 833 C C . HIS A 1 109 ? -3.667 11.736 0.510 1.00 88.81 109 HIS A C 1
ATOM 835 O O . HIS A 1 109 ? -2.530 11.330 0.777 1.00 88.81 109 HIS A O 1
ATOM 841 N N . LEU A 1 110 ? -4.687 10.917 0.258 1.00 90.56 110 LEU A N 1
ATOM 842 C CA . LEU A 1 110 ? -4.524 9.478 0.110 1.00 90.56 110 LEU A CA 1
ATOM 843 C C . LEU A 1 110 ? -3.700 9.181 -1.148 1.00 90.56 110 LEU A C 1
ATOM 845 O O . LEU A 1 110 ? -3.964 9.729 -2.212 1.00 90.56 110 LEU A O 1
ATOM 849 N N . MET A 1 111 ? -2.713 8.300 -1.018 1.00 89.25 111 MET A N 1
ATOM 850 C CA . MET A 1 111 ? -1.888 7.817 -2.120 1.00 89.25 111 MET A CA 1
ATOM 851 C C . MET A 1 111 ? -1.654 6.322 -1.914 1.00 89.25 111 MET A C 1
ATOM 853 O O . MET A 1 111 ? -1.150 5.914 -0.864 1.00 89.25 111 MET A O 1
ATOM 857 N N . LEU A 1 112 ? -2.017 5.515 -2.910 1.00 91.25 112 LEU A N 1
ATOM 858 C CA . LEU A 1 112 ? -1.854 4.064 -2.862 1.00 91.25 112 LEU A CA 1
ATOM 859 C C . LEU A 1 112 ? -0.494 3.651 -3.413 1.00 91.25 112 LEU A C 1
ATOM 861 O O . LEU A 1 112 ? -0.069 4.112 -4.471 1.00 91.25 112 LEU A O 1
ATOM 865 N N . ARG A 1 113 ? 0.195 2.788 -2.668 1.00 91.25 113 ARG A N 1
ATOM 866 C CA . ARG A 1 113 ? 1.538 2.299 -2.986 1.00 91.25 113 ARG A CA 1
ATOM 867 C C . ARG A 1 113 ? 1.879 1.056 -2.174 1.00 91.25 113 ARG A C 1
ATOM 869 O O . ARG A 1 113 ? 1.462 0.929 -1.025 1.00 91.25 113 ARG A O 1
ATOM 876 N N . CYS A 1 114 ? 2.728 0.219 -2.742 1.00 93.44 114 CYS A N 1
ATOM 877 C CA . CYS A 1 114 ? 3.454 -0.851 -2.084 1.00 93.44 114 CYS A CA 1
ATOM 878 C C . CYS A 1 114 ? 4.927 -0.427 -1.959 1.00 93.44 114 CYS A C 1
ATOM 880 O O . CYS A 1 114 ? 5.632 -0.275 -2.957 1.00 93.44 114 CYS A O 1
ATOM 882 N N . ASN A 1 115 ? 5.391 -0.171 -0.732 1.00 93.06 115 ASN A N 1
ATOM 883 C CA . ASN A 1 115 ? 6.785 0.214 -0.499 1.00 93.06 115 ASN A CA 1
ATOM 884 C C . ASN A 1 115 ? 7.681 -1.027 -0.582 1.00 93.06 115 ASN A C 1
ATOM 886 O O . ASN A 1 115 ? 7.532 -1.932 0.234 1.00 93.06 115 ASN A O 1
ATOM 890 N N . LEU A 1 116 ? 8.646 -1.021 -1.500 1.00 92.25 116 LEU A N 1
ATOM 891 C CA . LEU A 1 116 ? 9.646 -2.083 -1.635 1.00 92.25 116 LEU A CA 1
ATOM 892 C C . LEU A 1 116 ? 10.868 -1.789 -0.764 1.00 92.25 116 LEU A C 1
ATOM 894 O O . LEU A 1 116 ? 11.386 -2.658 -0.069 1.00 92.25 116 LEU A O 1
ATOM 898 N N . VAL A 1 117 ? 11.298 -0.525 -0.758 1.00 91.19 117 VAL A N 1
ATOM 899 C CA . VAL A 1 117 ? 12.413 -0.044 0.061 1.00 91.19 117 VAL A CA 1
ATOM 900 C C . VAL A 1 117 ? 11.993 1.242 0.750 1.00 91.19 117 VAL A C 1
ATOM 902 O O . VAL A 1 117 ? 11.457 2.151 0.116 1.00 91.19 117 VAL A O 1
ATOM 905 N N . ASN A 1 118 ? 12.255 1.342 2.052 1.00 90.94 118 ASN A N 1
ATOM 906 C CA . ASN A 1 118 ? 12.075 2.576 2.806 1.00 90.94 118 ASN A CA 1
ATOM 907 C C . ASN A 1 118 ? 13.202 2.751 3.828 1.00 90.94 118 ASN A C 1
ATOM 909 O O . ASN A 1 118 ? 13.202 2.130 4.890 1.00 90.94 118 ASN A O 1
ATOM 913 N N . SER A 1 119 ? 14.138 3.644 3.523 1.00 89.75 119 SER A N 1
ATOM 914 C CA . SER A 1 119 ? 15.237 4.014 4.414 1.00 89.75 119 SER A CA 1
ATOM 915 C C . SER A 1 119 ? 14.996 5.337 5.147 1.00 89.75 119 SER A C 1
ATOM 917 O O . SER A 1 119 ? 15.847 5.797 5.907 1.00 89.75 119 SER A O 1
ATOM 919 N N . SER A 1 120 ? 13.822 5.962 4.987 1.00 86.62 120 SER A N 1
ATOM 920 C CA . SER A 1 120 ? 13.518 7.243 5.638 1.00 86.62 120 SER A CA 1
ATOM 921 C C . SER A 1 120 ? 13.425 7.134 7.163 1.00 86.62 120 SER A C 1
ATOM 923 O O . SER A 1 120 ? 13.479 8.149 7.854 1.00 86.62 120 SER A O 1
ATOM 925 N N . LEU A 1 121 ? 13.239 5.918 7.687 1.00 83.69 121 LEU A N 1
ATOM 926 C CA . LEU A 1 121 ? 13.081 5.637 9.114 1.00 83.69 121 LEU A CA 1
ATOM 927 C C . LEU A 1 121 ? 14.367 5.136 9.790 1.00 83.69 121 LEU A C 1
ATOM 929 O O . LEU A 1 121 ? 14.354 4.925 11.005 1.00 83.69 121 LEU A O 1
ATOM 933 N N . THR A 1 122 ? 15.461 4.942 9.045 1.00 82.69 122 THR A N 1
ATOM 934 C CA . THR A 1 122 ? 16.736 4.497 9.623 1.00 82.69 122 THR A CA 1
ATOM 935 C C . THR A 1 122 ? 17.411 5.631 10.394 1.00 82.69 122 THR A C 1
ATOM 937 O O . THR A 1 122 ? 17.227 6.811 10.089 1.00 82.69 122 THR A O 1
ATOM 940 N N . LYS A 1 123 ? 18.212 5.281 11.407 1.00 85.06 123 LYS A N 1
ATOM 941 C CA . LYS A 1 123 ? 19.054 6.225 12.154 1.00 85.06 123 LYS A CA 1
ATOM 942 C C . LYS A 1 123 ? 20.509 5.723 12.138 1.00 85.06 123 LYS A C 1
ATOM 944 O O . LYS A 1 123 ? 20.762 4.697 12.762 1.00 85.06 123 LYS A O 1
ATOM 949 N N . PRO A 1 124 ? 21.442 6.408 11.445 1.00 86.56 124 PRO A N 1
ATOM 950 C CA . PRO A 1 124 ? 21.226 7.598 10.617 1.00 86.56 124 PRO A CA 1
ATOM 951 C C . PRO A 1 124 ? 20.353 7.302 9.388 1.00 86.56 124 PRO A C 1
ATOM 953 O O . PRO A 1 124 ? 20.254 6.159 8.929 1.00 86.56 124 PRO A O 1
ATOM 956 N N . ARG A 1 125 ? 19.697 8.340 8.860 1.00 86.06 125 ARG A N 1
ATOM 957 C CA . ARG A 1 125 ? 18.934 8.235 7.613 1.00 86.06 125 ARG A CA 1
ATOM 958 C C . ARG A 1 125 ? 19.929 7.964 6.484 1.00 86.06 125 ARG A C 1
ATOM 960 O O . ARG A 1 125 ? 20.873 8.732 6.325 1.00 86.06 125 ARG A O 1
ATOM 967 N N . LYS A 1 126 ? 19.741 6.879 5.732 1.00 88.88 126 LYS A N 1
ATOM 968 C CA . LYS A 1 126 ? 20.673 6.477 4.669 1.00 88.88 126 LYS A CA 1
ATOM 969 C C . LYS A 1 126 ? 19.980 6.537 3.314 1.00 88.88 126 LYS A C 1
ATOM 971 O O . LYS A 1 126 ? 19.027 5.797 3.088 1.00 88.88 126 LYS A O 1
ATOM 976 N N . ALA A 1 127 ? 20.436 7.424 2.438 1.00 91.06 127 ALA A N 1
ATOM 977 C CA . ALA A 1 127 ? 19.966 7.458 1.058 1.00 91.06 127 ALA A CA 1
ATOM 978 C C . ALA A 1 127 ? 20.482 6.235 0.279 1.00 91.06 127 ALA A C 1
ATOM 980 O O . ALA A 1 127 ? 21.489 5.628 0.659 1.00 91.06 127 ALA A O 1
ATOM 981 N N . PHE A 1 128 ? 19.790 5.879 -0.797 1.00 91.75 128 PHE A N 1
ATOM 982 C CA . PHE A 1 128 ? 20.226 4.882 -1.770 1.00 91.75 128 PHE A CA 1
ATOM 983 C C . PHE A 1 128 ? 20.107 5.441 -3.192 1.00 91.75 128 PHE A C 1
ATOM 985 O O . PHE A 1 128 ? 19.259 6.294 -3.450 1.00 91.75 128 PHE A O 1
ATOM 992 N N . SER A 1 129 ? 20.922 4.919 -4.113 1.00 93.38 129 SER A N 1
ATOM 993 C CA . SER A 1 129 ? 20.796 5.234 -5.538 1.00 93.38 129 SER A CA 1
ATOM 994 C C . SER A 1 129 ? 19.767 4.310 -6.181 1.00 93.38 129 SER A C 1
ATOM 996 O O . SER A 1 129 ? 19.981 3.104 -6.313 1.00 93.38 129 SER A O 1
ATOM 998 N N . ALA A 1 130 ? 18.626 4.878 -6.555 1.00 91.19 130 ALA A N 1
ATOM 999 C CA . ALA A 1 130 ? 17.622 4.210 -7.362 1.00 91.19 130 ALA A CA 1
ATOM 1000 C C . ALA A 1 130 ? 18.139 3.931 -8.775 1.00 91.19 130 ALA A C 1
ATOM 1002 O O . ALA A 1 130 ? 17.805 2.889 -9.325 1.00 91.19 130 ALA A O 1
ATOM 1003 N N . THR A 1 131 ? 19.000 4.796 -9.323 1.00 91.69 131 THR A N 1
ATOM 1004 C CA . THR A 1 131 ? 19.679 4.566 -10.606 1.00 91.69 131 THR A CA 1
ATOM 1005 C C . THR A 1 131 ? 20.454 3.252 -10.584 1.00 91.69 131 THR A C 1
ATOM 1007 O O . THR A 1 131 ? 20.276 2.417 -11.466 1.00 91.69 131 THR A O 1
ATOM 1010 N N . GLU A 1 132 ? 21.259 3.020 -9.542 1.00 93.69 132 GLU A N 1
ATOM 1011 C CA . GLU A 1 132 ? 22.006 1.769 -9.395 1.00 93.69 132 GLU A CA 1
ATOM 1012 C C . GLU A 1 132 ? 21.068 0.572 -9.208 1.00 93.69 132 GLU A C 1
ATOM 1014 O O . GLU A 1 132 ? 21.306 -0.475 -9.802 1.00 93.69 132 GLU A O 1
ATOM 1019 N N . ILE A 1 133 ? 19.977 0.713 -8.444 1.00 92.56 133 ILE A N 1
ATOM 1020 C CA . ILE A 1 133 ? 18.978 -0.360 -8.303 1.00 92.56 133 ILE A CA 1
ATOM 1021 C C . ILE A 1 133 ? 18.367 -0.714 -9.663 1.00 92.56 133 ILE A C 1
ATOM 1023 O O . ILE A 1 133 ? 18.368 -1.883 -10.036 1.00 92.56 133 ILE A O 1
ATOM 1027 N N . LEU A 1 134 ? 17.878 0.272 -10.418 1.00 92.00 134 LEU A N 1
ATOM 1028 C CA . LEU A 1 134 ? 17.258 0.048 -11.726 1.00 92.00 134 LEU A CA 1
ATOM 1029 C C . LEU A 1 134 ? 18.253 -0.550 -12.720 1.00 92.00 134 LEU A C 1
ATOM 1031 O O . LEU A 1 134 ? 17.908 -1.478 -13.441 1.00 92.00 134 LEU A O 1
ATOM 1035 N N . ARG A 1 135 ? 19.508 -0.088 -12.705 1.00 93.00 135 ARG A N 1
ATOM 1036 C CA . ARG A 1 135 ? 20.592 -0.655 -13.514 1.00 93.00 135 ARG A CA 1
ATOM 1037 C C . ARG A 1 135 ? 20.846 -2.124 -13.180 1.00 93.00 135 ARG A C 1
ATOM 1039 O O . ARG A 1 135 ? 20.986 -2.933 -14.087 1.00 93.00 135 ARG A O 1
ATOM 1046 N N . ARG A 1 136 ? 20.877 -2.485 -11.893 1.00 92.44 136 ARG A N 1
ATOM 1047 C CA . ARG A 1 136 ? 21.039 -3.880 -11.443 1.00 92.44 136 ARG A CA 1
ATOM 1048 C C . ARG A 1 136 ? 19.857 -4.760 -11.823 1.00 92.44 136 ARG A C 1
ATOM 1050 O O . ARG A 1 136 ? 20.058 -5.906 -12.197 1.00 92.44 136 ARG A O 1
ATOM 1057 N N . VAL A 1 137 ? 18.642 -4.231 -11.748 1.00 91.50 137 VAL A N 1
ATOM 1058 C CA . VAL A 1 137 ? 17.444 -4.949 -12.197 1.00 91.50 137 VAL A CA 1
ATOM 1059 C C . VAL A 1 137 ? 17.437 -5.092 -13.720 1.00 91.50 137 VAL A C 1
ATOM 1061 O O . VAL A 1 137 ? 17.037 -6.128 -14.220 1.00 91.50 137 VAL A O 1
ATOM 1064 N N . ALA A 1 138 ? 17.950 -4.119 -14.472 1.00 90.56 138 ALA A N 1
ATOM 1065 C CA . ALA A 1 138 ? 18.077 -4.223 -15.925 1.00 90.56 138 ALA A CA 1
ATOM 1066 C C . ALA A 1 138 ? 19.080 -5.313 -16.363 1.00 90.56 138 ALA A C 1
ATOM 1068 O O . ALA A 1 138 ? 18.926 -5.895 -17.433 1.00 90.56 138 ALA A O 1
ATOM 1069 N N . GLU A 1 139 ? 20.079 -5.631 -15.526 1.00 92.06 139 GLU A N 1
ATOM 1070 C CA . GLU A 1 139 ? 20.977 -6.786 -15.716 1.00 92.06 139 GLU A CA 1
ATOM 1071 C C . GLU A 1 139 ? 20.269 -8.138 -15.480 1.00 92.06 139 GLU A C 1
ATOM 1073 O O . GLU A 1 139 ? 20.771 -9.163 -15.939 1.00 92.06 139 GLU A O 1
ATOM 1078 N N . GLN A 1 140 ? 19.144 -8.146 -14.751 1.00 90.12 140 GLN A N 1
ATOM 1079 C CA . GLN A 1 140 ? 18.349 -9.327 -14.365 1.00 90.12 140 GLN A CA 1
ATOM 1080 C C . GLN A 1 140 ? 16.839 -9.004 -14.439 1.00 90.12 140 GLN A C 1
ATOM 1082 O O . GLN A 1 140 ? 16.156 -8.934 -13.406 1.00 90.12 140 GLN A O 1
ATOM 1087 N N . PRO A 1 141 ? 16.316 -8.716 -15.647 1.00 88.25 141 PRO A N 1
ATOM 1088 C CA . PRO A 1 141 ? 14.981 -8.143 -15.846 1.00 88.25 141 PRO A CA 1
ATOM 1089 C C . PRO A 1 141 ? 13.840 -9.029 -15.326 1.00 88.25 141 PRO A C 1
ATOM 1091 O O . PRO A 1 141 ? 12.776 -8.522 -14.960 1.00 88.25 141 PRO A O 1
ATOM 1094 N N . GLU A 1 142 ? 14.073 -10.334 -15.200 1.00 89.81 142 GLU A N 1
ATOM 1095 C CA . GLU A 1 142 ? 13.140 -11.300 -14.629 1.00 89.81 142 GLU A CA 1
ATOM 1096 C C . GLU A 1 142 ? 12.749 -10.985 -13.175 1.00 89.81 142 GLU A C 1
ATOM 1098 O O . GLU A 1 142 ? 11.641 -11.318 -12.756 1.00 89.81 142 GLU A O 1
ATOM 1103 N N . ILE A 1 143 ? 13.604 -10.285 -12.414 1.00 87.25 143 ILE A N 1
ATOM 1104 C CA . ILE A 1 143 ? 13.301 -9.843 -11.040 1.00 87.25 143 ILE A CA 1
ATOM 1105 C C . ILE A 1 143 ? 12.119 -8.866 -11.018 1.00 87.25 143 ILE A C 1
ATOM 1107 O O . ILE A 1 143 ? 11.365 -8.822 -10.046 1.00 87.25 143 ILE A O 1
ATOM 1111 N N . ALA A 1 144 ? 11.959 -8.083 -12.084 1.00 86.50 144 ALA A N 1
ATOM 1112 C CA . ALA A 1 144 ? 10.871 -7.129 -12.252 1.00 86.50 144 ALA A CA 1
ATOM 1113 C C . ALA A 1 144 ? 9.748 -7.667 -13.149 1.00 86.50 144 ALA A C 1
ATOM 1115 O O . ALA A 1 144 ? 8.959 -6.875 -13.652 1.00 86.50 144 ALA A O 1
ATOM 1116 N N . GLY A 1 145 ? 9.695 -8.982 -13.396 1.00 85.88 145 GLY A N 1
ATOM 1117 C CA . GLY A 1 145 ? 8.666 -9.602 -14.237 1.00 85.88 145 GLY A CA 1
ATOM 1118 C C . GLY A 1 145 ? 8.736 -9.217 -15.717 1.00 85.88 145 GLY A C 1
ATOM 1119 O O . GLY A 1 145 ? 7.804 -9.494 -16.470 1.00 85.88 145 GLY A O 1
ATOM 1120 N N . ILE A 1 146 ? 9.839 -8.606 -16.160 1.00 85.88 146 ILE A N 1
ATOM 1121 C CA . ILE A 1 146 ? 10.021 -8.202 -17.553 1.00 85.88 146 ILE A CA 1
ATOM 1122 C C . ILE A 1 146 ? 10.477 -9.420 -18.350 1.00 85.88 146 ILE A C 1
ATOM 1124 O O . ILE A 1 146 ? 11.565 -9.954 -18.133 1.00 85.88 146 ILE A O 1
ATOM 1128 N N . GLN A 1 147 ? 9.643 -9.854 -19.295 1.00 82.88 147 GLN A N 1
ATOM 1129 C CA . GLN A 1 147 ? 10.015 -10.905 -20.237 1.00 82.88 147 GLN A CA 1
ATOM 1130 C C . GLN A 1 147 ? 10.851 -10.315 -21.371 1.00 82.88 147 GLN A C 1
ATOM 1132 O O . GLN A 1 147 ? 10.423 -9.379 -22.045 1.00 82.88 147 GLN A O 1
ATOM 1137 N N . THR A 1 148 ? 12.033 -10.880 -21.594 1.00 82.00 148 THR A N 1
ATOM 1138 C CA . THR A 1 148 ? 12.922 -10.502 -22.694 1.00 82.00 148 THR A CA 1
ATOM 1139 C C . THR A 1 148 ? 12.938 -11.586 -23.762 1.00 82.00 148 THR A C 1
ATOM 1141 O O . THR A 1 148 ? 12.897 -12.782 -23.471 1.00 82.00 148 THR A O 1
ATOM 1144 N N . THR A 1 149 ? 13.002 -11.178 -25.027 1.00 80.75 149 THR A N 1
ATOM 1145 C CA . THR A 1 149 ? 13.340 -12.092 -26.126 1.00 80.75 149 THR A CA 1
ATOM 1146 C C . THR A 1 149 ? 14.857 -12.182 -26.294 1.00 80.75 149 THR A C 1
ATOM 1148 O O . THR A 1 149 ? 15.585 -11.286 -25.858 1.00 80.75 149 THR A O 1
ATOM 1151 N N . GLU A 1 150 ? 15.353 -13.227 -26.965 1.00 68.88 150 GLU A N 1
ATOM 1152 C CA . GLU A 1 150 ? 16.784 -13.353 -27.278 1.00 68.88 150 GLU A CA 1
ATOM 1153 C C . GLU A 1 150 ? 17.327 -12.062 -27.928 1.00 68.88 150 GLU A C 1
ATOM 1155 O O . GLU A 1 150 ? 16.767 -11.559 -28.903 1.00 68.88 150 GLU A O 1
ATOM 1160 N N . ASN A 1 151 ? 18.427 -11.533 -27.375 1.00 73.56 151 ASN A N 1
ATOM 1161 C CA . ASN A 1 151 ? 19.124 -10.294 -27.769 1.00 73.56 151 ASN A CA 1
ATOM 1162 C C . ASN A 1 151 ? 18.450 -8.953 -27.422 1.00 73.56 151 ASN A C 1
ATOM 1164 O O . ASN A 1 151 ? 18.924 -7.911 -27.880 1.00 73.56 151 ASN A O 1
ATOM 1168 N N . GLN A 1 152 ? 17.399 -8.929 -26.601 1.00 81.81 152 GLN A N 1
ATOM 1169 C CA . GLN A 1 152 ? 16.848 -7.663 -26.116 1.00 81.81 152 GLN A CA 1
ATOM 1170 C C . GLN A 1 152 ? 17.664 -7.120 -24.935 1.00 81.81 152 GLN A C 1
ATOM 1172 O O . GLN A 1 152 ? 17.772 -7.758 -23.890 1.00 81.81 152 GLN A O 1
ATOM 1177 N N . TYR A 1 153 ? 18.222 -5.919 -25.098 1.00 86.31 153 TYR A N 1
ATOM 1178 C CA . TYR A 1 153 ? 18.811 -5.158 -23.998 1.00 86.31 153 TYR A CA 1
ATOM 1179 C C . TYR A 1 153 ? 17.708 -4.405 -23.251 1.00 86.31 153 TYR A C 1
ATOM 1181 O O . TYR A 1 153 ? 16.884 -3.748 -23.884 1.00 86.31 153 TYR A O 1
ATOM 1189 N N . VAL A 1 154 ? 17.704 -4.499 -21.923 1.00 88.81 154 VAL A N 1
ATOM 1190 C CA . VAL A 1 154 ? 16.768 -3.778 -21.053 1.00 88.81 154 VAL A CA 1
ATOM 1191 C C . VAL A 1 154 ? 17.497 -2.588 -20.445 1.00 88.81 154 VAL A C 1
ATOM 1193 O O . VAL A 1 154 ? 18.608 -2.730 -19.936 1.00 88.81 154 VAL A O 1
ATOM 1196 N N . THR A 1 155 ? 16.887 -1.409 -20.512 1.00 90.56 155 THR A N 1
ATOM 1197 C CA . THR A 1 155 ? 17.415 -0.181 -19.904 1.00 90.56 155 THR A CA 1
ATOM 1198 C C . THR A 1 155 ? 16.817 0.060 -18.510 1.00 90.56 155 THR A C 1
ATOM 1200 O O . THR A 1 155 ? 15.750 -0.471 -18.189 1.00 90.56 155 THR A O 1
ATOM 1203 N N . PRO A 1 156 ? 17.457 0.874 -17.649 1.00 88.19 156 PRO A N 1
ATOM 1204 C CA . PRO A 1 156 ? 16.856 1.315 -16.387 1.00 88.19 156 PRO A CA 1
ATOM 1205 C C . PRO A 1 156 ? 15.471 1.965 -16.555 1.00 88.19 156 PRO A C 1
ATOM 1207 O O . PRO A 1 156 ? 14.607 1.807 -15.693 1.00 88.19 156 PRO A O 1
ATOM 1210 N N . GLU A 1 157 ? 15.245 2.680 -17.657 1.00 88.94 157 GLU A N 1
ATOM 1211 C CA . GLU A 1 157 ? 13.971 3.312 -18.000 1.00 88.94 157 GLU A CA 1
ATOM 1212 C C . GLU A 1 157 ? 12.890 2.278 -18.351 1.00 88.94 157 GLU A C 1
ATOM 1214 O O . GLU A 1 157 ? 11.738 2.409 -17.912 1.00 88.94 157 GLU A O 1
ATOM 1219 N N . ASP A 1 158 ? 13.266 1.216 -19.072 1.00 88.75 158 ASP A N 1
ATOM 1220 C CA . ASP A 1 158 ? 12.385 0.074 -19.341 1.00 88.75 158 ASP A CA 1
ATOM 1221 C C . ASP A 1 158 ? 11.994 -0.620 -18.034 1.00 88.75 158 ASP A C 1
ATOM 1223 O O . ASP A 1 158 ? 10.832 -0.960 -17.839 1.00 88.75 158 ASP A O 1
ATOM 1227 N N . VAL A 1 159 ? 12.930 -0.761 -17.089 1.00 88.31 159 VAL A N 1
ATOM 1228 C CA . VAL A 1 159 ? 12.631 -1.301 -15.754 1.00 88.31 159 VAL A CA 1
ATOM 1229 C C . VAL A 1 159 ? 11.681 -0.389 -14.981 1.00 88.31 159 VAL A C 1
ATOM 1231 O O . VAL A 1 159 ? 10.704 -0.855 -14.395 1.00 88.31 159 VAL A O 1
ATOM 1234 N N . ALA A 1 160 ? 11.946 0.918 -14.963 1.00 88.88 160 ALA A N 1
ATOM 1235 C CA . ALA A 1 160 ? 11.141 1.869 -14.204 1.00 88.88 160 ALA A CA 1
ATOM 1236 C C . ALA A 1 160 ? 9.674 1.892 -14.661 1.00 88.88 160 ALA A C 1
ATOM 1238 O O . ALA A 1 160 ? 8.764 2.005 -13.838 1.00 88.88 160 ALA A O 1
ATOM 1239 N N . SER A 1 161 ? 9.442 1.776 -15.968 1.00 87.62 161 SER A N 1
ATOM 1240 C CA . SER A 1 161 ? 8.104 1.829 -16.562 1.00 87.62 161 SER A CA 1
ATOM 1241 C C . SER A 1 161 ? 7.441 0.458 -16.718 1.00 87.62 161 SER A C 1
ATOM 1243 O O . SER A 1 161 ? 6.230 0.353 -16.529 1.00 87.62 161 SER A O 1
ATOM 1245 N N . GLY A 1 162 ? 8.220 -0.577 -17.028 1.00 86.94 162 GLY A N 1
ATOM 1246 C 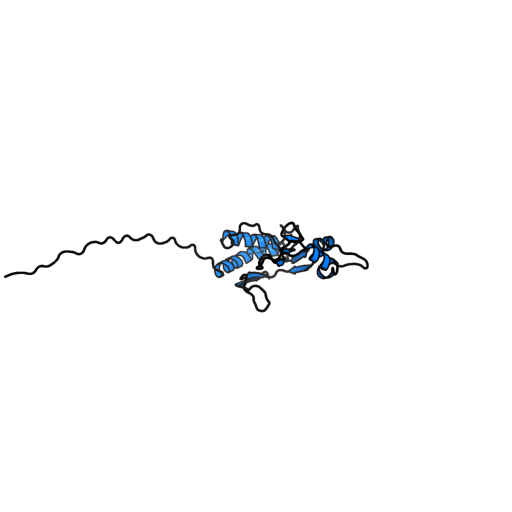CA . GLY A 1 162 ? 7.753 -1.908 -17.412 1.00 86.94 162 GLY A CA 1
ATOM 1247 C C . GLY A 1 162 ? 7.800 -2.966 -16.314 1.00 86.94 162 GLY A C 1
ATOM 1248 O O . GLY A 1 162 ? 7.393 -4.092 -16.578 1.00 86.94 162 GLY A O 1
ATOM 1249 N N . ALA A 1 163 ? 8.276 -2.644 -15.105 1.00 90.50 163 ALA A N 1
ATOM 1250 C CA . ALA A 1 163 ? 8.229 -3.587 -13.989 1.00 90.50 163 ALA A CA 1
ATOM 1251 C C . ALA A 1 163 ? 6.790 -4.062 -13.722 1.00 90.50 163 ALA A C 1
ATOM 1253 O O . ALA A 1 163 ? 5.884 -3.244 -13.568 1.00 90.50 163 ALA A O 1
ATOM 1254 N N . ASP A 1 164 ? 6.600 -5.370 -13.609 1.00 91.62 164 ASP A N 1
ATOM 1255 C CA . ASP A 1 164 ? 5.334 -6.017 -13.286 1.00 91.62 164 ASP A CA 1
ATOM 1256 C C . ASP A 1 164 ? 5.576 -7.074 -12.204 1.00 91.62 164 ASP A C 1
ATOM 1258 O O . ASP A 1 164 ? 6.178 -8.121 -12.433 1.00 91.62 164 ASP A O 1
ATOM 1262 N N . PHE A 1 165 ? 5.118 -6.784 -10.988 1.00 91.44 165 PHE A N 1
ATOM 1263 C CA . PHE A 1 165 ? 5.207 -7.699 -9.852 1.00 91.44 165 PHE A CA 1
ATOM 1264 C C . PHE A 1 165 ? 3.976 -8.609 -9.743 1.00 91.44 165 PHE A C 1
ATOM 1266 O O . PHE A 1 165 ? 3.850 -9.356 -8.775 1.00 91.44 165 PHE A O 1
ATOM 1273 N N . GLY A 1 166 ? 3.074 -8.567 -10.724 1.00 91.81 166 GLY A N 1
ATOM 1274 C CA . GLY A 1 166 ? 1.863 -9.367 -10.786 1.00 91.81 166 GLY A CA 1
ATOM 1275 C C . GLY A 1 166 ? 0.631 -8.664 -10.222 1.00 91.81 166 GLY A C 1
ATOM 1276 O O . GLY A 1 166 ? 0.643 -7.487 -9.854 1.00 91.81 166 GLY A O 1
ATOM 1277 N N . THR A 1 167 ? -0.464 -9.422 -10.170 1.00 91.56 167 THR A N 1
ATOM 1278 C CA . THR A 1 167 ? -1.776 -8.969 -9.696 1.00 91.56 167 THR A CA 1
ATOM 1279 C C . THR A 1 167 ? -2.180 -9.736 -8.445 1.00 91.56 167 THR A C 1
ATOM 1281 O O . THR A 1 167 ? -2.039 -10.958 -8.385 1.00 91.56 167 THR A O 1
ATOM 1284 N N . TYR A 1 168 ? -2.676 -9.012 -7.445 1.00 92.31 168 TYR A N 1
ATOM 1285 C CA . TYR A 1 168 ? -2.993 -9.552 -6.128 1.00 92.31 168 TYR A CA 1
ATOM 1286 C C . TYR A 1 168 ? -4.445 -9.269 -5.762 1.00 92.31 168 TYR A C 1
ATOM 1288 O O . TYR A 1 168 ? -4.848 -8.108 -5.686 1.00 92.31 168 TYR A O 1
ATOM 1296 N N . GLY A 1 169 ? -5.200 -10.328 -5.477 1.00 91.50 169 GLY A N 1
ATOM 1297 C CA . GLY A 1 169 ? -6.545 -10.211 -4.927 1.00 91.50 169 GLY A CA 1
ATOM 1298 C C . GLY A 1 169 ? -6.514 -9.743 -3.470 1.00 91.50 169 GLY A C 1
ATOM 1299 O O . GLY A 1 169 ? -5.684 -10.199 -2.680 1.00 91.50 169 GLY A O 1
ATOM 1300 N N . VAL A 1 170 ? -7.434 -8.854 -3.098 1.00 91.69 170 VAL A N 1
ATOM 1301 C CA . VAL A 1 170 ? -7.589 -8.371 -1.717 1.00 91.69 170 VAL A CA 1
ATOM 1302 C C . VAL A 1 170 ? -8.769 -9.063 -1.050 1.00 91.69 170 VAL A C 1
ATOM 1304 O O . VAL A 1 170 ? -9.901 -8.970 -1.510 1.00 91.69 170 VAL A O 1
ATOM 1307 N N . ASP A 1 171 ? -8.515 -9.727 0.072 1.00 92.94 171 ASP A N 1
ATOM 1308 C CA . ASP A 1 171 ? -9.525 -10.465 0.832 1.00 92.94 171 ASP A CA 1
ATOM 1309 C C . ASP A 1 171 ? -9.787 -9.895 2.230 1.00 92.94 171 ASP A C 1
ATOM 1311 O O . ASP A 1 171 ? -10.798 -10.228 2.848 1.00 92.94 171 ASP A O 1
ATOM 1315 N N . GLN A 1 172 ? -8.901 -9.042 2.748 1.00 95.25 172 GLN A N 1
ATOM 1316 C CA . GLN A 1 172 ? -8.984 -8.540 4.115 1.00 95.25 172 GLN A CA 1
ATOM 1317 C C . GLN A 1 172 ? -8.469 -7.106 4.254 1.00 95.25 172 GLN A C 1
ATOM 1319 O O . GLN A 1 172 ? -7.487 -6.708 3.628 1.00 95.25 172 GLN A O 1
ATOM 1324 N N . ILE A 1 173 ? -9.075 -6.353 5.178 1.00 96.12 173 ILE A N 1
ATOM 1325 C CA . ILE A 1 173 ? -8.558 -5.058 5.648 1.00 96.12 173 ILE A CA 1
ATOM 1326 C C . ILE A 1 173 ? -8.171 -5.199 7.115 1.00 96.12 173 ILE A C 1
ATOM 1328 O O . ILE A 1 173 ? -9.005 -5.552 7.947 1.00 96.12 173 ILE A O 1
ATOM 1332 N N . HIS A 1 174 ? -6.908 -4.917 7.433 1.00 96.31 174 HIS A N 1
ATOM 1333 C CA . HIS A 1 174 ? -6.337 -5.095 8.770 1.00 96.31 174 HIS A CA 1
ATOM 1334 C C . HIS A 1 174 ? -6.077 -3.755 9.456 1.00 96.31 174 HIS A C 1
ATOM 1336 O O . HIS A 1 174 ? -5.520 -2.842 8.846 1.00 96.31 174 HIS A O 1
ATOM 1342 N N . LEU A 1 175 ? -6.363 -3.680 10.756 1.00 96.75 175 LEU A N 1
ATOM 1343 C CA . LEU A 1 175 ? -5.732 -2.709 11.646 1.00 96.75 175 LEU A CA 1
ATOM 1344 C C . LEU A 1 175 ? -4.466 -3.342 12.220 1.00 96.75 175 LEU A C 1
ATOM 1346 O O . LEU A 1 175 ? -4.502 -4.463 12.724 1.00 96.75 175 LEU A O 1
ATOM 1350 N N . ARG A 1 176 ? -3.335 -2.639 12.135 1.00 96.06 176 ARG A N 1
ATOM 1351 C CA . ARG A 1 176 ? -2.036 -3.164 12.573 1.00 96.06 176 ARG A CA 1
ATOM 1352 C C . ARG A 1 176 ? -1.279 -2.165 13.429 1.00 96.06 176 ARG A C 1
ATOM 1354 O O . ARG A 1 176 ? -1.338 -0.959 13.195 1.00 96.06 176 ARG A O 1
ATOM 1361 N N . GLU A 1 177 ? -0.533 -2.686 14.393 1.00 94.75 177 GLU A N 1
ATOM 1362 C CA . GLU A 1 177 ? 0.354 -1.899 15.236 1.00 94.75 177 GLU A CA 1
ATOM 1363 C C . GLU A 1 177 ? 1.681 -1.635 14.513 1.00 94.75 177 GLU A C 1
ATOM 1365 O O . GLU A 1 177 ? 2.432 -2.548 14.161 1.00 94.75 177 GLU A O 1
ATOM 1370 N N . MET A 1 178 ? 1.997 -0.360 14.284 1.00 91.31 178 MET A N 1
ATOM 1371 C CA . MET A 1 178 ? 3.277 0.017 13.689 1.00 91.31 178 MET A CA 1
ATOM 1372 C C . MET A 1 178 ? 4.434 -0.227 14.665 1.00 91.31 178 MET A C 1
ATOM 1374 O O . MET A 1 178 ? 4.321 0.071 15.848 1.00 91.31 178 MET A O 1
ATOM 1378 N N . ARG A 1 179 ? 5.596 -0.642 14.137 1.00 88.31 179 ARG A N 1
ATOM 1379 C CA . ARG A 1 179 ? 6.831 -0.921 14.914 1.00 88.31 179 ARG A CA 1
ATOM 1380 C C . ARG A 1 179 ? 6.704 -2.084 15.911 1.00 88.31 179 ARG A C 1
ATOM 1382 O O . ARG A 1 179 ? 7.479 -2.156 16.859 1.00 88.31 179 ARG A O 1
ATOM 1389 N N . SER A 1 180 ? 5.761 -2.980 15.662 1.00 92.31 180 SER A N 1
ATOM 1390 C CA . SER A 1 180 ? 5.574 -4.244 16.366 1.00 92.31 180 SER A CA 1
ATOM 1391 C C . SER A 1 180 ? 5.539 -5.349 15.314 1.00 92.31 180 SER A C 1
ATOM 1393 O O . SER A 1 180 ? 4.936 -5.137 14.262 1.00 92.31 180 SER A O 1
ATOM 1395 N N . TRP A 1 181 ? 6.209 -6.482 15.535 1.00 93.88 181 TRP A N 1
ATOM 1396 C CA . TRP A 1 181 ? 6.353 -7.538 14.524 1.00 93.88 181 TRP A CA 1
ATOM 1397 C C . TRP A 1 181 ? 5.939 -8.902 15.065 1.00 93.88 181 TRP A C 1
ATOM 1399 O O . TRP A 1 181 ? 6.303 -9.248 16.187 1.00 93.88 181 TRP A O 1
ATOM 1409 N N . ASP A 1 182 ? 5.223 -9.672 14.249 1.00 92.38 182 ASP A N 1
ATOM 1410 C CA . ASP A 1 182 ? 4.917 -11.076 14.522 1.00 92.38 182 ASP A CA 1
ATOM 1411 C C . ASP A 1 182 ? 6.062 -12.019 14.091 1.00 92.38 182 ASP A C 1
ATOM 1413 O O . ASP A 1 182 ? 7.134 -11.592 13.636 1.00 92.38 182 ASP A O 1
ATOM 1417 N N . GLU A 1 183 ? 5.847 -13.325 14.262 1.00 94.06 183 GLU A N 1
ATOM 1418 C CA . GLU A 1 183 ? 6.817 -14.372 13.915 1.00 94.06 183 GLU A CA 1
ATOM 1419 C C . GLU A 1 183 ? 7.167 -14.374 12.417 1.00 94.06 183 GLU A C 1
ATOM 1421 O O . GLU A 1 183 ? 8.312 -14.639 12.045 1.00 94.06 183 GLU A O 1
ATOM 1426 N N . GLU A 1 184 ? 6.221 -13.968 11.567 1.00 93.00 184 GLU A N 1
ATOM 1427 C CA . GLU A 1 184 ? 6.352 -13.885 10.109 1.00 93.00 184 GLU A CA 1
ATOM 1428 C C . GLU A 1 184 ? 6.902 -12.532 9.628 1.00 93.00 184 GLU A C 1
ATOM 1430 O O . GLU A 1 184 ? 6.927 -12.254 8.428 1.00 93.00 184 GLU A O 1
ATOM 1435 N N . LYS A 1 185 ? 7.366 -11.677 10.550 1.00 92.44 185 LYS A N 1
ATOM 1436 C CA . LYS A 1 185 ? 7.902 -10.332 10.271 1.00 92.44 185 LYS A CA 1
ATOM 1437 C C . LYS A 1 185 ? 6.883 -9.360 9.672 1.00 92.44 185 LYS A C 1
ATOM 1439 O O . LYS A 1 185 ? 7.274 -8.345 9.090 1.00 92.44 185 LYS A O 1
ATOM 1444 N N . ARG A 1 186 ? 5.587 -9.601 9.861 1.00 91.50 186 ARG A N 1
ATOM 1445 C CA . ARG A 1 186 ? 4.517 -8.656 9.519 1.00 91.50 186 ARG A CA 1
ATOM 1446 C C . ARG A 1 186 ? 4.224 -7.770 10.725 1.00 91.50 186 ARG A C 1
ATOM 1448 O O . ARG A 1 186 ? 4.583 -8.101 11.852 1.00 91.50 186 ARG A O 1
ATOM 1455 N N . PHE A 1 187 ? 3.573 -6.626 10.508 1.00 94.06 187 PHE A N 1
ATOM 1456 C CA . PHE A 1 187 ? 3.107 -5.818 11.637 1.00 94.06 187 PHE A CA 1
ATOM 1457 C C . PHE A 1 187 ? 2.060 -6.582 12.447 1.00 94.06 187 PHE A C 1
ATOM 1459 O O . PHE A 1 187 ? 1.165 -7.180 11.842 1.00 94.06 187 PHE A O 1
ATOM 1466 N N . VAL A 1 188 ? 2.132 -6.517 13.778 1.00 96.50 188 VAL A N 1
ATOM 1467 C CA . VAL A 1 188 ? 1.168 -7.196 14.659 1.00 96.50 188 VAL A CA 1
ATOM 1468 C C . VAL A 1 188 ? -0.256 -6.757 14.317 1.00 96.50 188 VAL A C 1
ATOM 1470 O O . VAL A 1 188 ? -0.561 -5.564 14.248 1.00 96.50 188 VAL A O 1
ATOM 1473 N N . SER A 1 189 ? -1.122 -7.738 14.065 1.00 95.81 189 SER A N 1
ATOM 1474 C CA . SER A 1 189 ? -2.539 -7.508 13.792 1.00 95.81 189 SER A CA 1
ATOM 1475 C C . SER A 1 189 ? -3.278 -7.138 15.074 1.00 95.81 189 SER A C 1
ATOM 1477 O O . SER A 1 189 ? -3.145 -7.808 16.094 1.00 95.81 189 SER A O 1
ATOM 1479 N N . LEU A 1 190 ? -4.084 -6.084 14.995 1.00 96.25 190 LEU A N 1
ATOM 1480 C CA . LEU A 1 190 ? -5.013 -5.663 16.042 1.00 96.25 190 LEU A CA 1
ATOM 1481 C C . LEU A 1 190 ? -6.450 -6.116 15.745 1.00 96.25 190 LEU A C 1
ATOM 1483 O O . LEU A 1 190 ? -7.321 -5.972 16.593 1.00 96.25 190 LEU A O 1
ATOM 1487 N N . GLY A 1 191 ? -6.699 -6.652 14.549 1.00 96.75 191 GLY A N 1
ATOM 1488 C CA . GLY A 1 191 ? -8.007 -7.085 14.070 1.00 96.75 191 GLY A CA 1
ATOM 1489 C C . GLY A 1 191 ? -8.184 -6.792 12.580 1.00 96.75 191 GLY A C 1
ATOM 1490 O O . GLY A 1 191 ? -7.392 -6.068 11.974 1.00 96.75 191 GLY A O 1
ATOM 1491 N N . HIS A 1 192 ? -9.216 -7.375 11.97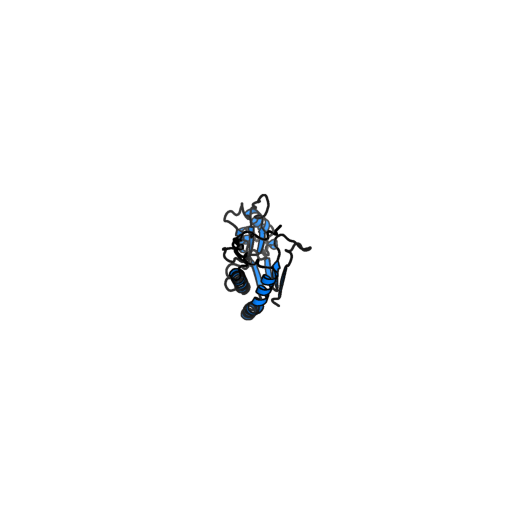5 1.00 96.88 192 HIS A N 1
ATOM 1492 C CA . HIS A 1 192 ? -9.484 -7.235 10.545 1.00 96.88 192 HIS A CA 1
ATOM 1493 C C . HIS A 1 192 ? -10.972 -7.400 10.221 1.00 96.88 192 HIS A C 1
ATOM 1495 O O . HIS A 1 192 ? -11.749 -7.868 11.054 1.00 96.88 192 HIS A O 1
ATOM 1501 N N . ILE A 1 193 ? -11.340 -7.054 8.988 1.00 97.25 193 ILE A N 1
ATOM 1502 C CA . ILE A 1 193 ? -12.600 -7.462 8.356 1.00 97.25 193 ILE A CA 1
ATOM 1503 C C . ILE A 1 193 ? -12.317 -8.340 7.134 1.00 97.25 193 ILE A C 1
ATOM 1505 O O . ILE A 1 193 ? -11.294 -8.157 6.470 1.00 97.25 193 ILE A O 1
ATOM 1509 N N . SER A 1 194 ? -13.225 -9.280 6.850 1.00 94.75 194 SER A N 1
ATOM 1510 C CA . SER A 1 194 ? -13.207 -10.102 5.630 1.00 94.75 194 SER A CA 1
ATOM 1511 C C . SER A 1 194 ? -14.002 -9.427 4.516 1.00 94.75 194 SER A C 1
ATOM 1513 O O . SER A 1 194 ? -15.116 -8.947 4.751 1.00 94.75 194 SER A O 1
ATOM 1515 N N . LEU A 1 195 ? -13.430 -9.427 3.314 1.00 90.94 195 LEU A N 1
ATOM 1516 C CA . LEU A 1 195 ? -14.040 -8.974 2.061 1.00 90.94 195 LEU A CA 1
ATOM 1517 C C . LEU A 1 195 ? -14.545 -10.143 1.199 1.00 90.94 195 LEU A C 1
ATOM 1519 O O . LEU A 1 195 ? -15.060 -9.923 0.112 1.00 90.94 195 LEU A O 1
ATOM 1523 N N . LYS A 1 196 ? -14.412 -11.370 1.709 1.00 81.62 196 LYS A N 1
ATOM 1524 C CA . LYS A 1 196 ? -15.028 -12.597 1.196 1.00 81.62 196 LYS A CA 1
ATOM 1525 C C . LYS A 1 196 ? -16.055 -13.125 2.194 1.00 81.62 196 LYS A C 1
ATOM 1527 O O . LYS A 1 196 ? -15.894 -12.836 3.414 1.00 81.62 196 LYS A O 1
#

Sequence (196 aa):
TSGSREATTPSEEAQLQAPSPPATPPKKTVTEALELLNSLRPEIMSIIDDTGDIDVPLTGLKIMYDNPDEAYMLWTGPGTNNDGSSLWRISLLVFNKFKEAGFIMQTRHLMLRCNLVNSSLTKPRKAFSATEILRRVAEQPEIAGIQTTENQYVTPEDVASGADFGTYGVDQIHLREMRSWDEEKRFVSLGHISLK

Solvent-accessible surface area (backbone atoms only — not comparable to full-atom values): 12034 Å² total; per-residue (Å²): 132,88,79,91,84,82,87,86,84,85,82,88,77,81,78,78,77,72,81,76,77,80,77,74,75,82,77,85,49,72,66,60,54,49,52,52,56,56,69,44,44,68,62,46,48,52,45,31,72,76,67,50,78,44,70,41,46,33,33,26,51,45,67,53,70,93,49,48,68,62,17,34,34,37,30,28,20,62,59,94,79,37,89,79,38,53,62,43,52,44,52,50,50,53,51,50,53,38,35,76,71,62,76,44,84,75,86,74,78,92,77,81,67,46,76,78,42,72,30,73,83,44,89,74,68,49,64,41,43,48,57,60,52,30,45,56,39,28,78,44,36,65,81,35,53,38,87,73,60,95,90,62,85,59,44,41,66,51,39,33,64,55,19,34,78,49,71,45,76,63,50,65,52,72,46,61,44,82,98,39,67,45,98,86,70,43,58,32,74,77,49,70,47,72,73,111

Foldseek 3Di:
DDDDDDDDDDDDDPPDDDDDDPPDPDPDDLVVLVVLQVVCLVVLLVLCVVAPFQKAWFFFWDFDDDQLAFTFWIWTGRDDPCCNGSVNVNQVVSVVSCVVVPVDPDDDDDDTIDTPGGQCPDVVRGGHRNQVVLVVCQVVVVVQVDDDDPPDRGHSVCSRGGRTPDMDTDFKDFDFDPPDADPVRDGHTPDIDTSD

Organism: NCBI:txid1051891

pLDDT: mean 83.88, std 16.73, range [34.34, 98.44]

Secondary structure (DSSP, 8-state):
-----------------PPPPPPPPPPP-HHHHHHHHHHTHHHHHHHHHHH---EEEEEEEEESSS-GGGBSEEEEEB-S--TTSHHHHHHHHHHHHHHHTTS----SPP---EEEEE-TTSSS---B-HHHHHHHHHTSGGGGT----TTPPPPHHHHHHH-EEEEEE--EEEEEEEEEE-TTSSEEEEEEEE--